Protein AF-A0A820HYF2-F1 (afdb_monomer_lite)

Secondary structure (DSSP, 8-state):
---GGGGS-EE--S---SHHHHHHHHHHHHHTT----EEEE-GGGSGGG-TT---TTTTTTHHHHHHHHHHTT-EEEEEE-S-EES-SPTTS-HHHHHHHHHT-B-B-TT-SSBPEEEETTEEEE-B-TTSHHHHHHHHHHHHHHHTTS--SEEEE-STTT--SSSBSTT---SSTTTS-S---S-TTSSTTTTSB-TT-B-SSSB-

Sequence (207 aa):
MPPYWSLGFHLCRYAYNSIDNLRTVIKRMHDAQFPYDVQWTDIDAMSSHLDFTYDKTTFNGLPDLVRSLQSEGKHYVNIIDPGISSTQRSGSYAPYDDGLKRAIFMTKFNSTEPIIGKVWPGLTAFPDFTNENSIEWWTNVAATFHDVIPFDGIWIDMNEPSNFVDGSHIGCTNNALDNPPFVPHVLGNTLYAFTVCPSAQQALSSH

Organism: NCBI:txid433720

Structure (mmCIF, N/CA/C/O backbone):
data_AF-A0A820HYF2-F1
#
_entry.id   AF-A0A820HYF2-F1
#
loop_
_atom_site.group_PDB
_atom_site.id
_atom_site.type_symbol
_atom_site.label_atom_id
_atom_site.label_alt_id
_atom_site.label_comp_id
_atom_site.label_asym_id
_atom_site.label_entity_id
_atom_site.label_seq_id
_atom_site.pdbx_PDB_ins_code
_atom_site.Cartn_x
_atom_site.Cartn_y
_atom_site.Cartn_z
_atom_site.occupancy
_atom_site.B_iso_or_equiv
_atom_site.auth_seq_id
_atom_site.auth_comp_id
_atom_site.auth_asym_id
_atom_site.auth_atom_id
_atom_site.pdbx_PDB_model_num
ATOM 1 N N . MET A 1 1 ? -7.980 -21.880 7.333 1.00 89.31 1 MET A N 1
ATOM 2 C CA . MET A 1 1 ? -9.197 -21.812 8.172 1.00 89.31 1 MET A CA 1
ATOM 3 C C . MET A 1 1 ? -9.371 -20.358 8.579 1.00 89.31 1 MET A C 1
ATOM 5 O O . MET A 1 1 ? -8.403 -19.828 9.112 1.00 89.31 1 MET A O 1
ATOM 9 N N . PRO A 1 2 ? -10.494 -19.696 8.252 1.00 97.12 2 PRO A N 1
ATOM 10 C CA . PRO A 1 2 ? -10.690 -18.290 8.602 1.00 97.12 2 PRO A CA 1
ATOM 11 C C . PRO A 1 2 ? -10.860 -18.123 10.121 1.00 97.12 2 PRO A C 1
ATOM 13 O O . PRO A 1 2 ? -11.374 -19.044 10.768 1.00 97.12 2 PRO A O 1
ATOM 16 N N . PRO A 1 3 ? -10.441 -16.988 10.706 1.00 97.81 3 PRO A N 1
ATOM 17 C CA . PRO A 1 3 ? -10.804 -16.672 12.080 1.00 97.81 3 PRO A CA 1
ATOM 18 C C . PRO A 1 3 ? -12.326 -16.504 12.182 1.00 97.81 3 PRO A C 1
ATOM 20 O O . PRO A 1 3 ? -12.959 -15.980 11.274 1.00 97.81 3 PRO A O 1
ATOM 23 N N . TYR A 1 4 ? -12.939 -16.950 13.280 1.00 98.06 4 TYR A N 1
ATOM 24 C CA . TYR A 1 4 ? -14.405 -16.992 13.376 1.00 98.06 4 TYR A CA 1
ATOM 25 C C . TYR A 1 4 ? -15.063 -15.611 13.214 1.00 98.06 4 TYR A C 1
ATOM 27 O O . TYR A 1 4 ? -16.118 -15.503 12.596 1.00 98.06 4 TYR A O 1
ATOM 35 N N . TRP A 1 5 ? -14.412 -14.552 13.709 1.00 98.25 5 TRP A N 1
ATOM 36 C CA . TRP A 1 5 ? -14.904 -13.178 13.597 1.00 98.25 5 TRP A CA 1
ATOM 37 C C . TRP A 1 5 ? -15.058 -12.701 12.150 1.00 98.25 5 TRP A C 1
ATOM 39 O O . TRP A 1 5 ? -15.910 -11.859 11.883 1.00 98.25 5 TRP A O 1
ATOM 49 N N . SER A 1 6 ? -14.295 -13.258 11.199 1.00 98.06 6 SER A N 1
ATOM 50 C CA . SER A 1 6 ? -14.386 -12.849 9.792 1.00 98.06 6 SER A CA 1
ATOM 51 C C . SER A 1 6 ? -15.618 -13.407 9.077 1.00 98.06 6 SER A C 1
ATOM 53 O O . SER A 1 6 ? -15.823 -13.139 7.896 1.00 98.06 6 SER A O 1
ATOM 55 N N . LEU A 1 7 ? -16.436 -14.199 9.779 1.00 98.19 7 LEU A N 1
ATOM 56 C CA . LEU A 1 7 ? -17.757 -14.639 9.330 1.00 98.19 7 LEU A CA 1
ATOM 57 C C . LEU A 1 7 ? -18.875 -13.675 9.766 1.00 98.19 7 LEU A C 1
ATOM 59 O O . LEU A 1 7 ? -20.016 -13.841 9.333 1.00 98.19 7 LEU A O 1
ATOM 63 N N . GLY A 1 8 ? -18.566 -12.715 10.644 1.00 98.19 8 GLY A N 1
ATOM 64 C CA . GLY A 1 8 ? -19.488 -11.680 11.099 1.00 98.19 8 GLY A CA 1
ATOM 65 C C . GLY A 1 8 ? -19.790 -10.637 10.022 1.00 98.19 8 GLY A C 1
ATOM 66 O O . GLY A 1 8 ? -19.335 -10.731 8.882 1.00 98.19 8 GLY A O 1
ATOM 67 N N . PHE A 1 9 ? -20.565 -9.606 10.368 1.00 98.56 9 PHE A N 1
ATOM 68 C CA . PHE A 1 9 ? -20.823 -8.509 9.427 1.00 98.56 9 PHE A CA 1
ATOM 69 C C . PHE A 1 9 ? -19.701 -7.465 9.468 1.00 98.56 9 PHE A C 1
ATOM 71 O O . PHE A 1 9 ? -19.251 -7.046 10.537 1.00 98.56 9 PHE A O 1
ATOM 78 N N . HIS A 1 10 ? -19.286 -7.020 8.283 1.00 98.62 10 HIS A N 1
ATOM 79 C CA . HIS A 1 10 ? -18.214 -6.053 8.074 1.00 98.62 10 HIS A CA 1
ATOM 80 C C . HIS A 1 10 ? -18.795 -4.741 7.543 1.00 98.62 10 HIS A C 1
ATOM 82 O O . HIS A 1 10 ? -19.537 -4.742 6.560 1.00 98.62 10 HIS A O 1
ATOM 88 N N . LEU A 1 11 ? -18.437 -3.617 8.163 1.00 98.50 11 LEU A N 1
ATOM 89 C CA . LEU A 1 11 ? -18.822 -2.290 7.698 1.00 98.50 11 LEU A CA 1
ATOM 90 C C . LEU A 1 11 ? -17.616 -1.561 7.107 1.00 98.50 11 LEU A C 1
ATOM 92 O O . LEU A 1 11 ? -16.607 -1.364 7.783 1.00 98.50 11 LEU A O 1
ATOM 96 N N . CYS A 1 12 ? -17.754 -1.135 5.855 1.00 98.06 12 CYS A N 1
ATOM 97 C CA . CYS A 1 12 ? -16.719 -0.447 5.097 1.00 98.06 12 CYS A CA 1
ATOM 98 C C . CYS A 1 12 ? -17.342 0.622 4.192 1.00 98.06 12 CYS A C 1
ATOM 100 O O . CYS A 1 12 ? -18.500 0.508 3.778 1.00 98.06 12 CYS A O 1
ATOM 102 N N . ARG A 1 13 ? -16.559 1.648 3.868 1.00 97.88 13 ARG A N 1
ATOM 103 C CA . ARG A 1 13 ? -16.759 2.512 2.703 1.00 97.88 13 ARG A CA 1
ATOM 104 C C . ARG A 1 13 ? -15.451 3.205 2.362 1.00 97.88 13 ARG A C 1
ATOM 106 O O . ARG A 1 13 ? -14.681 3.533 3.262 1.00 97.88 13 ARG A O 1
ATOM 113 N N . TYR A 1 14 ? -15.325 3.579 1.098 1.00 97.56 14 TYR A N 1
ATOM 114 C CA . TYR A 1 14 ? -14.377 4.603 0.703 1.00 97.56 14 TYR A CA 1
ATOM 115 C C . TYR A 1 14 ? -14.824 5.974 1.236 1.00 97.56 14 TYR A C 1
ATOM 117 O O . TYR A 1 14 ? -16.002 6.361 1.129 1.00 97.56 14 TYR A O 1
ATOM 125 N N . ALA A 1 15 ? -13.880 6.711 1.824 1.00 96.00 15 ALA A N 1
ATOM 126 C CA . ALA A 1 15 ? -14.021 8.109 2.207 1.00 96.00 15 ALA A CA 1
ATOM 127 C C . ALA A 1 15 ? -15.080 8.350 3.299 1.00 96.00 15 ALA A C 1
ATOM 129 O O . ALA A 1 15 ? -16.141 8.936 3.050 1.00 96.00 15 ALA A O 1
ATOM 130 N N . TYR A 1 16 ? -14.785 7.932 4.535 1.00 98.25 16 TYR A N 1
ATOM 131 C CA . TYR A 1 16 ? -15.426 8.505 5.727 1.00 98.25 16 TYR A CA 1
ATOM 132 C C . TYR A 1 16 ? -15.018 9.979 5.916 1.00 98.25 16 TYR A C 1
ATOM 134 O O . TYR A 1 16 ? -15.814 10.777 6.413 1.00 98.25 16 TYR A O 1
ATOM 142 N N . ASN A 1 17 ? -13.825 10.359 5.452 1.00 96.62 17 ASN A N 1
ATOM 143 C CA . ASN A 1 17 ? -13.199 11.688 5.441 1.00 96.62 17 ASN A CA 1
ATOM 144 C C . ASN A 1 17 ? -12.778 12.253 6.807 1.00 96.62 17 ASN A C 1
ATOM 146 O O . ASN A 1 17 ? -12.032 13.229 6.849 1.00 96.62 17 ASN A O 1
ATOM 150 N N . SER A 1 18 ? -13.267 11.705 7.922 1.00 98.19 18 SER A N 1
ATOM 151 C CA . SER A 1 18 ? -12.835 12.105 9.265 1.00 98.19 18 SER A CA 1
ATOM 152 C C . SER A 1 18 ? -13.168 11.056 10.324 1.00 98.19 18 SER A C 1
ATOM 154 O O . SER A 1 18 ? -14.111 10.268 10.178 1.00 98.19 18 SER A O 1
ATOM 156 N N . ILE A 1 19 ? -12.452 11.116 11.451 1.00 98.25 19 ILE A N 1
ATOM 157 C CA . ILE A 1 19 ? -12.734 10.289 12.630 1.00 98.25 19 ILE A CA 1
ATOM 158 C C . ILE A 1 19 ? -14.146 10.513 13.182 1.00 98.25 19 ILE A C 1
ATOM 160 O O . ILE A 1 19 ? -14.772 9.576 13.670 1.00 98.25 19 ILE A O 1
ATOM 164 N N . ASP A 1 20 ? -14.682 11.730 13.083 1.00 98.44 20 ASP A N 1
ATOM 165 C CA . ASP A 1 20 ? -16.008 12.059 13.614 1.00 98.44 20 ASP A CA 1
ATOM 166 C C . ASP A 1 20 ? -17.128 11.463 12.759 1.00 98.44 20 ASP A C 1
ATOM 168 O O . ASP A 1 20 ? -18.122 10.955 13.291 1.00 98.44 20 ASP A O 1
ATOM 172 N N . ASN A 1 21 ? -16.949 11.443 11.435 1.00 98.56 21 ASN A N 1
ATOM 173 C CA . ASN A 1 21 ? -17.862 10.747 10.534 1.00 98.56 21 ASN A CA 1
ATOM 174 C C . ASN A 1 21 ? -17.829 9.236 10.793 1.00 98.56 21 ASN A C 1
ATOM 176 O O . ASN A 1 21 ? -18.887 8.611 10.898 1.00 98.56 21 ASN A O 1
ATOM 180 N N . LEU A 1 22 ? -16.632 8.664 10.964 1.00 98.50 22 LEU A N 1
ATOM 181 C CA . LEU A 1 22 ? -16.456 7.253 11.307 1.00 98.50 22 LEU A CA 1
ATOM 182 C C . LEU A 1 22 ? -17.151 6.906 12.636 1.00 98.50 22 LEU A C 1
ATOM 184 O O . LEU A 1 22 ? -17.985 6.001 12.680 1.00 98.50 22 LEU A O 1
ATOM 188 N N . ARG A 1 23 ? -16.901 7.683 13.701 1.00 98.38 23 ARG A N 1
ATOM 189 C CA . ARG A 1 23 ? -17.564 7.530 15.011 1.00 98.38 23 ARG A CA 1
ATOM 190 C C . ARG A 1 23 ? -19.078 7.645 14.910 1.00 98.38 23 ARG A C 1
ATOM 192 O O . ARG A 1 23 ? -19.791 6.879 15.550 1.00 98.38 23 ARG A O 1
ATOM 199 N N . THR A 1 24 ? -19.583 8.576 14.103 1.00 98.50 24 THR A N 1
ATOM 200 C CA . THR A 1 24 ? -21.027 8.756 13.902 1.00 98.50 24 THR A CA 1
ATOM 201 C C . THR A 1 24 ? -21.664 7.510 13.293 1.00 98.50 24 THR A C 1
ATOM 203 O O . THR A 1 24 ? -22.736 7.091 13.730 1.00 98.50 24 THR A O 1
ATOM 206 N N . VAL A 1 25 ? -21.012 6.899 12.302 1.00 98.25 25 VAL A N 1
ATOM 207 C CA . VAL A 1 25 ? -21.496 5.667 11.667 1.00 98.25 25 VAL A CA 1
ATOM 208 C C . VAL A 1 25 ? -21.454 4.495 12.649 1.00 98.25 25 VAL A C 1
ATOM 210 O O . VAL A 1 25 ? -22.478 3.840 12.837 1.00 98.25 25 VAL A O 1
ATOM 213 N N . ILE A 1 26 ? -20.329 4.297 13.340 1.00 97.81 26 ILE A N 1
ATOM 214 C CA . ILE A 1 26 ? -20.170 3.277 14.392 1.00 97.81 26 ILE A CA 1
ATOM 215 C C . ILE A 1 26 ? -21.269 3.411 15.452 1.00 97.81 26 ILE A C 1
ATOM 217 O O . ILE A 1 26 ? -21.966 2.443 15.761 1.00 97.81 26 ILE A O 1
ATOM 221 N N . LYS A 1 27 ? -21.490 4.631 15.956 1.00 97.88 27 LYS A N 1
ATOM 222 C CA . LYS A 1 27 ? -22.507 4.904 16.973 1.00 97.88 27 LYS A CA 1
ATOM 223 C C . LYS A 1 27 ? -23.907 4.534 16.485 1.00 97.88 27 LYS A C 1
ATOM 225 O O . LYS A 1 27 ? -24.661 3.925 17.232 1.00 97.88 27 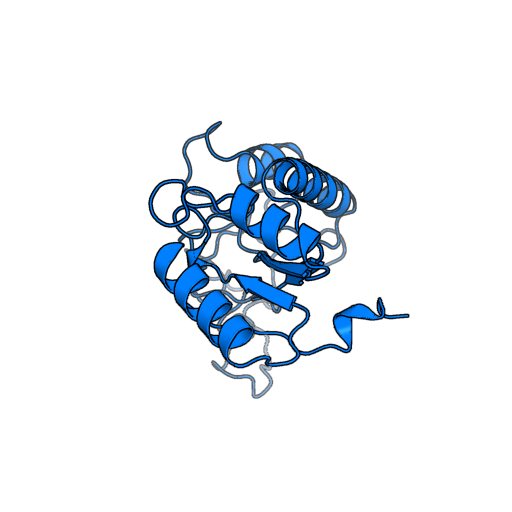LYS A O 1
ATOM 230 N N . ARG A 1 28 ? -24.264 4.865 15.240 1.00 98.19 28 ARG A N 1
ATOM 231 C CA . ARG A 1 28 ? -25.584 4.524 14.680 1.00 98.19 28 ARG A CA 1
ATOM 232 C C . ARG A 1 28 ? -25.799 3.016 14.579 1.00 98.19 28 ARG A C 1
ATOM 234 O O . ARG A 1 28 ? -26.900 2.557 14.861 1.00 98.19 28 ARG A O 1
ATOM 241 N N . MET A 1 29 ? -24.767 2.257 14.213 1.00 97.88 29 MET A N 1
ATOM 242 C CA . MET A 1 29 ? -24.835 0.791 14.176 1.00 97.88 29 MET A CA 1
ATOM 243 C C . MET A 1 29 ? -25.031 0.205 15.574 1.00 97.88 29 MET A C 1
ATOM 245 O O . MET A 1 29 ? -25.873 -0.672 15.762 1.00 97.88 29 MET A O 1
ATOM 249 N N . HIS A 1 30 ? -24.296 0.733 16.556 1.00 95.50 30 HIS A N 1
ATOM 250 C CA . HIS A 1 30 ? -24.441 0.357 17.958 1.00 95.50 30 HIS A CA 1
ATOM 251 C C . HIS A 1 30 ? -25.844 0.689 18.500 1.00 95.50 30 HIS A C 1
ATOM 253 O O . HIS A 1 30 ? -26.511 -0.183 19.051 1.00 95.50 30 HIS A O 1
ATOM 259 N N . ASP A 1 31 ? -26.328 1.922 18.307 1.00 97.75 31 ASP A N 1
ATOM 260 C CA . ASP A 1 31 ? -27.653 2.371 18.765 1.00 97.75 31 ASP A CA 1
ATOM 261 C C . ASP A 1 31 ? -28.793 1.549 18.137 1.00 97.75 31 ASP A C 1
ATOM 263 O O . ASP A 1 31 ? -29.811 1.303 18.781 1.00 97.75 31 ASP A O 1
ATOM 267 N N . ALA A 1 32 ? -28.618 1.106 16.889 1.00 98.06 32 ALA A N 1
ATOM 268 C CA . ALA A 1 32 ? -29.561 0.239 16.188 1.00 98.06 32 ALA A CA 1
ATOM 269 C C . ALA A 1 32 ? -29.479 -1.237 16.620 1.00 98.06 32 ALA A C 1
ATOM 271 O O . ALA A 1 32 ? -30.230 -2.058 16.095 1.00 98.06 32 ALA A O 1
ATOM 272 N N . GLN A 1 33 ? -28.565 -1.583 17.535 1.00 96.69 33 GLN A N 1
ATOM 273 C CA . GLN A 1 33 ? -28.259 -2.959 17.936 1.00 96.69 33 GLN A CA 1
ATOM 274 C C . GLN A 1 33 ? -27.957 -3.863 16.731 1.00 96.69 33 GLN A C 1
ATOM 276 O O . GLN A 1 33 ? -28.307 -5.044 16.716 1.00 96.69 33 GLN A O 1
ATOM 281 N N . PHE A 1 34 ? -27.329 -3.299 15.695 1.00 97.56 34 PHE A N 1
ATOM 282 C CA . PHE A 1 34 ? -27.007 -4.051 14.494 1.00 97.56 34 PHE A CA 1
ATOM 283 C C . PHE A 1 34 ? -25.845 -5.012 14.791 1.00 97.56 34 PHE A C 1
ATOM 285 O O . PHE A 1 34 ? -24.814 -4.569 15.310 1.00 97.56 34 PHE A O 1
ATOM 292 N N . PRO A 1 35 ? -25.964 -6.307 14.453 1.00 95.75 35 PRO A N 1
ATOM 293 C CA . PRO A 1 35 ? -24.872 -7.252 14.631 1.00 95.75 35 PRO A CA 1
ATOM 294 C C . PRO A 1 35 ? -23.766 -6.937 13.618 1.00 95.75 35 PRO A C 1
ATOM 296 O O . PRO A 1 35 ? -23.895 -7.263 12.441 1.00 95.75 35 PRO A O 1
ATOM 299 N N . TYR A 1 36 ? -22.706 -6.258 14.063 1.00 95.75 36 TYR A N 1
ATOM 300 C CA . TYR A 1 36 ? -21.493 -6.055 13.274 1.00 95.75 36 TYR A CA 1
ATOM 301 C C . TYR A 1 36 ? -20.237 -6.308 14.099 1.00 95.75 36 TYR A C 1
ATOM 303 O O . TYR A 1 36 ? -20.120 -5.842 15.239 1.00 95.75 36 TYR A O 1
ATOM 311 N N . ASP A 1 37 ? -19.298 -7.006 13.473 1.00 98.38 37 ASP A N 1
ATOM 312 C CA . ASP A 1 37 ? -18.076 -7.505 14.091 1.00 98.38 37 ASP A CA 1
ATOM 313 C C . ASP A 1 37 ? -16.867 -6.677 13.671 1.00 98.38 37 ASP A C 1
ATOM 315 O O . ASP A 1 37 ? -15.965 -6.485 14.476 1.00 98.38 37 ASP A O 1
ATOM 319 N N . VAL A 1 38 ? -16.841 -6.155 12.437 1.00 98.75 38 VAL A N 1
ATOM 320 C CA . VAL A 1 38 ? -15.613 -5.580 11.867 1.00 98.75 38 VAL A CA 1
ATOM 321 C C . VAL A 1 38 ? -15.847 -4.195 11.284 1.00 98.75 38 VAL A C 1
ATOM 323 O O . VAL A 1 38 ? -16.725 -4.006 10.440 1.00 98.75 38 VAL A O 1
ATOM 326 N N . GLN A 1 39 ? -15.031 -3.229 11.702 1.00 98.75 39 GLN A N 1
ATOM 327 C CA . GLN A 1 39 ? -14.966 -1.901 11.098 1.00 98.75 39 GLN A CA 1
ATOM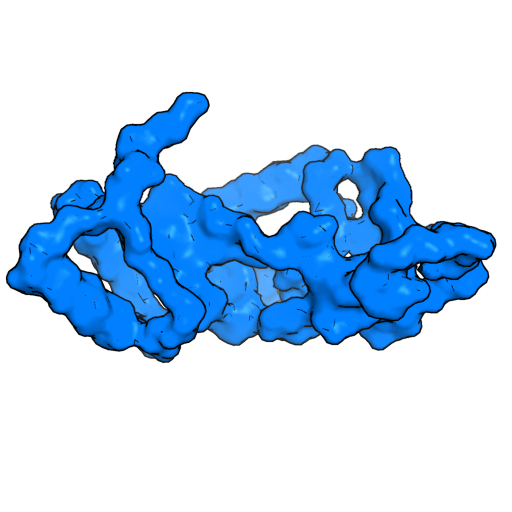 328 C C . GLN A 1 39 ? -13.737 -1.789 10.199 1.00 98.75 39 GLN A C 1
ATOM 330 O O . GLN A 1 39 ? -12.629 -2.127 10.608 1.00 98.75 39 GLN A O 1
ATOM 335 N N . TRP A 1 40 ? -13.942 -1.269 8.993 1.00 98.62 40 TRP A N 1
ATOM 336 C CA . TRP A 1 40 ? -12.889 -1.068 8.008 1.00 98.62 40 TRP A CA 1
ATOM 337 C C . TRP A 1 40 ? -12.603 0.419 7.825 1.00 98.62 40 TRP A C 1
ATOM 339 O O . TRP A 1 40 ? -13.530 1.234 7.871 1.00 98.62 40 TRP A O 1
ATOM 349 N N . THR A 1 41 ? -11.348 0.781 7.585 1.00 98.50 41 THR A N 1
ATOM 350 C CA . THR A 1 41 ? -10.996 2.112 7.070 1.00 98.50 41 THR A CA 1
ATOM 351 C C . THR A 1 41 ? -10.261 1.989 5.755 1.00 98.50 41 THR A C 1
ATOM 353 O O . THR A 1 41 ? -9.323 1.197 5.636 1.00 98.50 41 THR A O 1
ATOM 356 N N . ASP A 1 42 ? -10.677 2.822 4.816 1.00 98.69 42 ASP A N 1
ATOM 357 C CA . ASP A 1 42 ? -10.060 2.974 3.510 1.00 98.69 42 ASP A CA 1
ATOM 358 C C . ASP A 1 42 ? -8.917 4.015 3.571 1.00 98.69 42 ASP A C 1
ATOM 360 O O . ASP A 1 42 ? -8.564 4.525 4.643 1.00 98.69 42 ASP A O 1
ATOM 364 N N . ILE A 1 43 ? -8.333 4.341 2.420 1.00 98.50 43 ILE A N 1
ATOM 365 C CA . ILE A 1 43 ? -7.148 5.188 2.242 1.00 98.50 43 ILE A CA 1
ATOM 366 C C . ILE A 1 43 ? -7.311 6.616 2.778 1.00 98.50 43 ILE A C 1
ATOM 368 O O . ILE A 1 43 ? -6.317 7.313 2.975 1.00 98.50 43 ILE A O 1
ATOM 372 N N . ASP A 1 44 ? -8.538 7.074 3.053 1.00 98.25 44 ASP A N 1
ATOM 373 C CA . ASP A 1 44 ? -8.786 8.383 3.662 1.00 98.25 44 ASP A CA 1
ATOM 374 C C . ASP A 1 44 ? -8.265 8.477 5.102 1.00 98.25 44 ASP A C 1
ATOM 376 O O . ASP A 1 44 ? -7.989 9.579 5.571 1.00 98.25 44 ASP A O 1
ATOM 380 N N . ALA A 1 45 ? -8.071 7.341 5.782 1.00 98.25 45 ALA A N 1
ATOM 381 C CA . ALA A 1 45 ? -7.433 7.304 7.095 1.00 98.25 45 ALA A CA 1
ATOM 382 C C . ALA A 1 45 ? -5.919 7.567 7.045 1.00 98.25 45 ALA A C 1
ATOM 384 O O . ALA A 1 45 ? -5.339 7.961 8.060 1.00 98.25 45 ALA A O 1
ATOM 385 N N . MET A 1 46 ? -5.271 7.353 5.896 1.00 98.56 46 MET A N 1
ATOM 386 C CA . MET A 1 46 ? -3.826 7.504 5.717 1.00 98.56 46 MET A CA 1
ATOM 387 C C . MET A 1 46 ? -3.421 8.973 5.569 1.00 98.56 46 MET A C 1
ATOM 389 O O . MET A 1 46 ? -4.155 9.793 5.019 1.00 98.56 46 MET A O 1
ATOM 393 N N . SER A 1 47 ? -2.202 9.326 5.985 1.00 98.19 47 SER A N 1
ATOM 394 C CA . SER A 1 47 ? -1.687 10.672 5.729 1.00 98.19 47 SER A CA 1
ATOM 395 C C . SER A 1 47 ? -1.317 10.804 4.254 1.00 98.19 47 SER A C 1
ATOM 397 O O . SER A 1 47 ? -0.380 10.162 3.792 1.00 98.19 47 SER A O 1
ATOM 399 N N . SER A 1 48 ? -2.049 11.634 3.505 1.00 97.44 48 SER A N 1
ATOM 400 C CA . SER A 1 48 ? -1.840 11.824 2.056 1.00 97.44 48 SER A CA 1
ATOM 401 C C . SER A 1 48 ? -1.827 10.512 1.248 1.00 97.44 48 SER A C 1
ATOM 403 O O . SER A 1 48 ? -1.090 10.409 0.269 1.00 97.44 48 SER A O 1
ATOM 405 N N . HIS A 1 49 ? -2.630 9.520 1.659 1.00 98.25 49 HIS A N 1
ATOM 406 C CA . HIS A 1 49 ? -2.689 8.177 1.056 1.00 98.25 49 HIS A CA 1
ATOM 407 C C . HIS A 1 49 ? -1.363 7.391 1.109 1.00 98.25 49 HIS A C 1
ATOM 409 O O . HIS A 1 49 ? -1.115 6.530 0.271 1.00 98.25 49 HIS A O 1
ATOM 415 N N . LEU A 1 50 ? -0.474 7.716 2.054 1.00 98.56 50 LEU A N 1
ATOM 416 C CA . LEU A 1 50 ? 0.775 6.987 2.264 1.00 98.56 50 LEU A CA 1
ATOM 417 C C . LEU A 1 50 ? 0.528 5.748 3.129 1.00 98.56 50 LEU A C 1
ATOM 419 O O . LEU A 1 50 ? 0.163 5.888 4.302 1.00 98.56 50 LEU A O 1
ATOM 423 N N . ASP A 1 51 ? 0.815 4.561 2.594 1.00 98.50 51 ASP A N 1
ATOM 424 C CA . ASP A 1 51 ? 0.748 3.311 3.354 1.00 98.50 51 ASP A CA 1
ATOM 425 C C . ASP A 1 51 ? 1.584 3.372 4.633 1.00 98.50 51 ASP A C 1
ATOM 427 O O . ASP A 1 51 ? 2.624 4.044 4.692 1.00 98.50 51 ASP A O 1
ATOM 431 N N . PHE A 1 52 ? 1.139 2.631 5.651 1.00 98.38 52 PHE A N 1
ATOM 432 C CA . PHE A 1 52 ? 1.754 2.576 6.984 1.00 98.38 52 PHE A CA 1
ATOM 433 C C . PHE A 1 52 ? 1.795 3.932 7.705 1.00 98.38 52 PHE A C 1
ATOM 435 O O . PHE A 1 52 ? 2.658 4.193 8.548 1.00 98.38 52 PHE A O 1
ATOM 442 N N . THR A 1 53 ? 0.844 4.812 7.391 1.00 98.50 53 THR A N 1
ATOM 443 C CA . THR A 1 53 ? 0.617 6.070 8.102 1.00 98.50 53 THR A CA 1
ATOM 444 C C . THR A 1 53 ? -0.864 6.242 8.426 1.00 98.50 53 THR A C 1
ATOM 446 O O . THR A 1 53 ? -1.721 5.570 7.860 1.00 98.50 53 THR A O 1
ATOM 449 N N . TYR A 1 54 ? -1.178 7.172 9.327 1.00 98.50 54 TYR A N 1
ATOM 450 C CA . TYR A 1 54 ? -2.533 7.693 9.471 1.00 98.50 54 TYR A CA 1
ATOM 451 C C . TYR A 1 54 ? -2.499 9.214 9.603 1.00 98.50 54 TYR A C 1
ATOM 453 O O . TYR A 1 54 ? -1.517 9.786 10.093 1.00 98.50 54 TYR A O 1
ATOM 461 N N . ASP A 1 55 ? -3.559 9.880 9.160 1.00 98.31 55 ASP A N 1
ATOM 462 C CA . ASP A 1 55 ? -3.656 11.328 9.235 1.00 98.31 55 ASP A CA 1
ATOM 463 C C . ASP A 1 55 ? -3.951 11.777 10.673 1.00 98.31 55 ASP A C 1
ATOM 465 O O . ASP A 1 55 ? -5.052 11.631 11.203 1.00 98.31 55 ASP A O 1
ATOM 469 N N . LYS A 1 56 ? -2.948 12.367 11.326 1.00 97.88 56 LYS A N 1
ATOM 470 C CA . LYS A 1 56 ? -3.048 12.813 12.726 1.00 97.88 56 LYS A CA 1
ATOM 471 C C . LYS A 1 56 ? -3.961 14.026 12.933 1.00 97.88 56 LYS A C 1
ATOM 473 O O . LYS A 1 56 ? -4.183 14.405 14.080 1.00 97.88 56 LYS A O 1
ATOM 478 N N . THR A 1 57 ? -4.466 14.643 11.865 1.00 98.12 57 THR A N 1
ATOM 479 C CA . THR A 1 57 ? -5.371 15.797 11.932 1.00 98.12 57 THR A CA 1
ATOM 480 C C . THR A 1 57 ? -6.818 15.349 11.757 1.00 98.12 57 THR A C 1
ATOM 482 O O . THR A 1 57 ? -7.644 15.559 12.642 1.00 98.12 57 THR A O 1
ATOM 485 N N . THR A 1 58 ? -7.127 14.709 10.632 1.00 98.06 58 THR A N 1
ATOM 486 C CA . THR A 1 58 ? -8.484 14.277 10.260 1.00 98.06 58 THR A CA 1
ATOM 487 C C . THR A 1 58 ? -8.882 12.964 10.934 1.00 98.06 58 THR A C 1
ATOM 489 O O . THR A 1 58 ? -10.059 12.772 11.252 1.00 98.06 58 THR A O 1
ATOM 492 N N . PHE A 1 59 ? -7.901 12.110 11.241 1.00 98.56 59 PHE A N 1
ATOM 493 C CA . PHE A 1 59 ? -8.060 10.841 11.952 1.00 98.56 59 PHE A CA 1
ATOM 494 C C . PHE A 1 59 ? -7.411 10.853 13.347 1.00 98.56 59 PHE A C 1
ATOM 496 O O . PHE A 1 59 ? -6.949 9.833 13.865 1.00 98.56 59 PHE A O 1
ATOM 503 N N . ASN A 1 60 ? -7.398 12.021 13.999 1.00 98.25 60 ASN A N 1
ATOM 504 C CA . ASN A 1 60 ? -6.867 12.160 15.353 1.00 98.25 60 ASN A CA 1
ATOM 505 C C . ASN A 1 60 ? -7.615 11.258 16.358 1.00 98.25 60 ASN A C 1
ATOM 507 O O . ASN A 1 60 ? -8.840 11.325 16.497 1.00 98.25 60 ASN A O 1
ATOM 511 N N . GLY A 1 61 ? -6.869 10.429 17.092 1.00 97.75 61 GLY A N 1
ATOM 512 C CA . GLY A 1 61 ? -7.424 9.458 18.040 1.00 97.75 61 GLY A CA 1
ATOM 513 C C . GLY A 1 61 ? -7.917 8.153 17.405 1.00 97.75 61 GLY A C 1
ATOM 514 O O . GLY A 1 61 ? -8.623 7.395 18.068 1.00 97.75 61 GLY A O 1
ATOM 515 N N . LEU A 1 62 ? -7.554 7.865 16.148 1.00 98.56 62 LEU A N 1
ATOM 516 C CA . LEU A 1 62 ? -7.839 6.576 15.510 1.00 98.56 62 LEU A CA 1
ATOM 517 C C . LEU A 1 62 ? -7.326 5.369 16.326 1.00 98.56 62 LEU A C 1
ATOM 519 O O . LEU A 1 62 ? -8.128 4.468 16.561 1.00 98.56 62 LEU A O 1
ATOM 523 N N . PRO A 1 63 ? -6.086 5.351 16.865 1.00 98.62 63 PRO A N 1
ATOM 524 C CA . PRO A 1 63 ? -5.636 4.246 17.720 1.00 98.62 63 PRO A CA 1
ATOM 525 C C . PRO A 1 63 ? -6.527 3.994 18.947 1.00 98.62 63 PRO A C 1
ATOM 527 O O . PRO A 1 63 ? -6.749 2.847 19.331 1.00 98.62 63 PRO A O 1
ATOM 530 N N . ASP A 1 64 ? -7.053 5.057 19.565 1.00 98.56 64 ASP A N 1
ATOM 531 C CA . ASP A 1 64 ? -7.945 4.943 20.725 1.00 98.56 64 ASP A CA 1
ATOM 532 C C . ASP A 1 64 ? -9.321 4.404 20.326 1.00 98.56 64 ASP A C 1
ATOM 534 O O . ASP A 1 64 ? -9.892 3.585 21.044 1.00 98.56 64 ASP A O 1
ATOM 538 N N . LEU A 1 65 ? -9.835 4.815 19.161 1.00 98.50 65 LEU A N 1
ATOM 539 C CA . LEU A 1 65 ? -11.072 4.264 18.609 1.00 98.50 65 LEU A CA 1
ATOM 540 C C . LEU A 1 65 ? -10.940 2.758 18.348 1.00 98.50 65 LEU A C 1
ATOM 542 O O . LEU A 1 65 ? -11.838 2.006 18.718 1.00 98.50 65 LEU A O 1
ATOM 546 N N . VAL A 1 66 ? -9.824 2.318 17.760 1.00 98.69 66 VAL A N 1
ATOM 547 C CA . VAL A 1 66 ? -9.564 0.891 17.505 1.00 98.69 66 VAL A CA 1
ATOM 548 C C . VAL A 1 66 ? -9.552 0.095 18.810 1.00 98.69 66 VAL A C 1
ATOM 550 O O . VAL A 1 66 ? -10.268 -0.897 18.927 1.00 98.69 66 VAL A O 1
ATOM 553 N N . ARG A 1 67 ? -8.843 0.577 19.839 1.00 98.69 67 ARG A N 1
ATOM 554 C CA . ARG A 1 67 ? -8.846 -0.064 21.165 1.00 98.69 67 ARG A CA 1
ATOM 555 C C . ARG A 1 67 ? -10.237 -0.114 21.800 1.00 98.69 67 ARG A C 1
ATOM 557 O O . ARG A 1 67 ? -10.578 -1.109 22.435 1.00 98.69 67 ARG A O 1
ATOM 564 N N . SER A 1 68 ? -11.048 0.932 21.624 1.00 98.19 68 SER A N 1
ATOM 565 C CA . SER A 1 68 ? -12.439 0.945 22.097 1.00 98.19 68 SER A CA 1
ATOM 566 C C . SER A 1 68 ? -13.266 -0.151 21.424 1.00 98.19 68 SER A C 1
ATOM 568 O O . SER A 1 68 ? -13.928 -0.917 22.118 1.00 98.19 68 SER A O 1
ATOM 570 N N . LEU A 1 69 ? -13.182 -0.275 20.094 1.00 98.00 69 LEU A N 1
ATOM 571 C CA . LEU A 1 69 ? -13.871 -1.325 19.335 1.00 98.00 69 LEU A CA 1
ATOM 572 C C . LEU A 1 69 ? -13.464 -2.724 19.825 1.00 98.00 69 LEU A C 1
ATOM 574 O O . LEU A 1 69 ? -14.323 -3.559 20.099 1.00 98.00 69 LEU A O 1
ATOM 578 N N . GLN A 1 70 ? -12.166 -2.951 20.020 1.00 98.31 70 GLN A N 1
ATOM 579 C CA . GLN A 1 70 ? -11.633 -4.221 20.523 1.00 98.31 70 GLN A CA 1
ATOM 580 C C . GLN A 1 70 ? -12.108 -4.545 21.941 1.00 98.31 70 GLN A C 1
ATOM 582 O O . GLN A 1 70 ? -12.421 -5.697 22.239 1.00 98.31 70 GLN A O 1
ATOM 587 N N . SER A 1 71 ? -12.242 -3.538 22.809 1.00 98.06 71 SER A N 1
ATOM 588 C CA . SER A 1 71 ? -12.801 -3.728 24.155 1.00 98.06 71 SER A CA 1
ATOM 589 C C . SER A 1 71 ? -14.277 -4.156 24.151 1.00 98.06 71 SER A C 1
ATOM 591 O O . SER A 1 71 ? -14.741 -4.774 25.108 1.00 98.06 71 SER A O 1
ATOM 593 N N . GLU A 1 72 ? -14.995 -3.888 23.057 1.00 96.19 72 GLU A N 1
ATOM 594 C CA . GLU A 1 72 ? -16.378 -4.314 22.815 1.00 96.19 72 GLU A CA 1
ATOM 595 C C . GLU A 1 72 ? -16.469 -5.647 22.047 1.00 96.19 72 GLU A C 1
ATOM 597 O O . GLU A 1 72 ? -17.561 -6.072 21.669 1.00 96.19 72 GLU A O 1
ATOM 602 N N . GLY A 1 73 ? -15.337 -6.317 21.805 1.00 97.19 73 GLY A N 1
ATOM 603 C CA . GLY A 1 73 ? -15.274 -7.571 21.051 1.00 97.19 73 GLY A CA 1
ATOM 604 C C . GLY A 1 73 ? -15.401 -7.401 19.536 1.00 97.19 73 GLY A C 1
ATOM 605 O O . GLY A 1 73 ? -15.751 -8.358 18.852 1.00 97.19 73 GLY A O 1
ATOM 606 N N . LYS A 1 74 ? -15.150 -6.194 19.015 1.00 98.12 74 LYS A N 1
ATOM 607 C CA . LYS A 1 74 ? -15.118 -5.902 17.577 1.00 98.12 74 LYS A CA 1
ATOM 608 C C . LYS A 1 74 ? -13.684 -5.909 17.057 1.00 98.12 74 LYS A C 1
ATOM 610 O O . LYS A 1 74 ? -12.734 -5.768 17.818 1.00 98.12 74 LYS A O 1
ATOM 615 N N . HIS A 1 75 ? -13.544 -6.000 15.745 1.00 98.75 75 HIS A N 1
ATOM 616 C CA . HIS A 1 75 ? -12.266 -6.037 15.053 1.00 98.75 75 HIS A CA 1
ATOM 617 C C . HIS A 1 75 ? -12.117 -4.859 14.096 1.00 98.75 75 HIS A C 1
ATOM 619 O O . HIS A 1 75 ? -13.098 -4.272 13.625 1.00 98.75 75 HIS A O 1
ATOM 625 N N . TYR A 1 76 ? -10.871 -4.520 13.797 1.00 98.81 76 TYR A N 1
ATOM 626 C CA . TYR A 1 76 ? -10.517 -3.436 12.901 1.00 98.81 76 TYR A CA 1
ATOM 627 C C . TYR A 1 76 ? -9.646 -3.932 11.750 1.00 98.81 76 TYR A C 1
ATOM 629 O O . TYR A 1 76 ? -8.651 -4.619 11.969 1.00 98.81 76 TYR A O 1
ATOM 637 N N . VAL A 1 77 ? -10.003 -3.554 10.524 1.00 98.88 77 VAL A N 1
ATOM 638 C CA . VAL A 1 77 ? -9.233 -3.871 9.316 1.00 98.88 77 VAL A CA 1
ATOM 639 C C . VAL A 1 77 ? -8.880 -2.577 8.597 1.00 98.88 77 VAL A C 1
ATOM 641 O O . VAL A 1 77 ? -9.753 -1.757 8.318 1.00 98.88 77 VAL A O 1
ATOM 644 N N . ASN A 1 78 ? -7.608 -2.389 8.268 1.00 98.06 78 ASN A N 1
ATOM 645 C CA . ASN A 1 78 ? -7.181 -1.289 7.409 1.00 98.06 78 ASN A CA 1
ATOM 646 C C . ASN A 1 78 ? -6.807 -1.803 6.020 1.00 98.06 78 ASN A C 1
ATOM 648 O O . ASN A 1 78 ? -6.305 -2.919 5.873 1.00 98.06 78 ASN A O 1
ATOM 652 N N . ILE A 1 79 ? -7.024 -0.956 5.020 1.00 98.75 79 ILE A N 1
ATOM 653 C CA . ILE A 1 79 ? -6.452 -1.146 3.690 1.00 98.75 79 ILE A CA 1
ATOM 654 C C . ILE A 1 79 ? -4.938 -0.885 3.711 1.00 98.75 79 ILE A C 1
ATOM 656 O O . ILE A 1 79 ? -4.466 -0.080 4.523 1.00 98.75 79 ILE A O 1
ATOM 660 N N . ILE A 1 80 ? -4.189 -1.586 2.861 1.00 98.56 80 ILE A N 1
ATOM 661 C CA . ILE A 1 80 ? -2.815 -1.271 2.456 1.00 98.56 80 ILE A CA 1
ATOM 662 C C . ILE A 1 80 ? -2.695 -1.567 0.958 1.00 98.56 80 ILE A C 1
ATOM 664 O O . ILE A 1 80 ? -3.060 -2.659 0.513 1.00 98.56 80 ILE A O 1
ATOM 668 N N . ASP A 1 81 ? -2.134 -0.628 0.208 1.00 98.62 81 ASP A N 1
ATOM 669 C CA . ASP A 1 81 ? -1.867 -0.783 -1.219 1.00 98.62 81 ASP A CA 1
ATOM 670 C C . ASP A 1 81 ? -0.413 -1.237 -1.471 1.00 98.62 81 ASP A C 1
ATOM 672 O O . ASP A 1 81 ? 0.472 -1.083 -0.627 1.00 98.62 81 ASP A O 1
ATOM 676 N N . PRO A 1 82 ? -0.096 -1.816 -2.643 1.00 97.44 82 PRO A N 1
ATOM 677 C CA . PRO A 1 82 ? 1.285 -2.128 -3.007 1.00 97.44 82 PRO A CA 1
ATOM 678 C C . PRO A 1 82 ? 2.064 -0.890 -3.482 1.00 97.44 82 PRO A C 1
ATOM 680 O O . PRO A 1 82 ? 3.285 -0.939 -3.598 1.00 97.44 82 PRO A O 1
ATOM 683 N N . GLY A 1 83 ? 1.397 0.216 -3.817 1.00 98.31 83 GLY A N 1
ATOM 684 C CA . GLY A 1 83 ? 2.035 1.401 -4.391 1.00 98.31 83 GLY A CA 1
ATOM 685 C C . GLY A 1 83 ? 2.722 2.285 -3.347 1.00 98.31 83 GLY A C 1
ATOM 686 O O . GLY A 1 83 ? 2.112 3.208 -2.817 1.00 98.31 83 GLY A O 1
ATOM 687 N N . ILE A 1 84 ? 4.029 2.113 -3.140 1.00 98.75 84 ILE A N 1
ATOM 688 C CA . ILE A 1 84 ? 4.795 2.883 -2.148 1.00 98.75 84 ILE A CA 1
ATOM 689 C C . ILE A 1 84 ? 5.287 4.208 -2.739 1.00 98.75 84 ILE A C 1
ATOM 691 O O . ILE A 1 84 ? 6.069 4.227 -3.691 1.00 98.75 84 ILE A O 1
ATOM 695 N N . SER A 1 85 ? 4.865 5.336 -2.157 1.00 98.62 85 SER A N 1
ATOM 696 C CA . SER A 1 85 ? 5.232 6.685 -2.621 1.00 98.62 85 SER A CA 1
ATOM 697 C C . SER A 1 85 ? 6.745 6.884 -2.751 1.00 98.62 85 SER A C 1
ATOM 699 O O . SER A 1 85 ? 7.476 6.816 -1.764 1.00 98.62 85 SER A O 1
ATOM 701 N N . SER A 1 86 ? 7.200 7.276 -3.942 1.00 98.19 86 SER A N 1
ATOM 702 C CA . SER A 1 86 ? 8.623 7.424 -4.278 1.00 98.19 86 SER A CA 1
ATOM 703 C C . SER A 1 86 ? 9.145 8.866 -4.225 1.00 98.19 86 SER A C 1
ATOM 705 O O . SER A 1 86 ? 10.309 9.124 -4.528 1.00 98.19 86 SER A O 1
ATOM 707 N N . THR A 1 87 ? 8.283 9.830 -3.898 1.00 97.62 87 THR A N 1
ATOM 708 C CA . THR A 1 87 ? 8.562 11.279 -3.972 1.00 97.62 87 THR A CA 1
ATOM 709 C C . THR A 1 87 ? 8.760 11.947 -2.617 1.00 97.62 87 THR A C 1
ATOM 711 O O . THR A 1 87 ? 8.976 13.158 -2.554 1.00 97.62 87 THR A O 1
ATOM 714 N N . GLN A 1 88 ? 8.685 11.180 -1.529 1.00 97.75 88 GLN A N 1
ATOM 715 C CA . GLN A 1 88 ? 8.888 11.716 -0.189 1.00 97.75 88 GLN A CA 1
ATOM 716 C C . GLN A 1 88 ? 10.348 12.134 0.009 1.00 97.75 88 GLN A C 1
ATOM 718 O O . GLN A 1 88 ? 11.266 11.620 -0.635 1.00 97.75 88 GLN A O 1
ATOM 723 N N . ARG A 1 89 ? 10.578 13.093 0.910 1.00 96.56 89 ARG A N 1
ATOM 724 C CA . ARG A 1 89 ? 11.937 13.510 1.263 1.00 96.56 89 ARG A CA 1
ATOM 725 C C . ARG A 1 89 ? 12.686 12.310 1.857 1.00 96.56 89 ARG A C 1
ATOM 727 O O . ARG A 1 89 ? 12.160 11.619 2.720 1.00 96.56 89 ARG A O 1
ATOM 734 N N . SER A 1 90 ? 13.938 12.104 1.452 1.00 95.56 90 SER A N 1
ATOM 735 C CA . SER A 1 90 ? 14.763 11.026 2.013 1.00 95.56 90 SER A CA 1
ATOM 736 C C . SER A 1 90 ? 14.829 11.116 3.544 1.00 95.56 90 SER A C 1
ATOM 738 O O . SER A 1 90 ? 15.099 12.188 4.101 1.00 95.56 90 SER A O 1
ATOM 740 N N . GLY A 1 91 ? 14.546 9.996 4.209 1.00 95.62 91 GLY A N 1
ATOM 741 C CA . GLY A 1 91 ? 14.448 9.873 5.662 1.00 95.62 91 GLY A CA 1
ATOM 742 C C . GLY A 1 91 ? 13.093 10.260 6.261 1.00 95.62 91 GLY A C 1
ATOM 743 O O . GLY A 1 91 ? 12.945 10.165 7.478 1.00 95.62 91 GLY A O 1
ATOM 744 N N . SER A 1 92 ? 12.113 10.711 5.466 1.00 96.69 92 SER A N 1
ATOM 745 C CA . SER A 1 92 ? 10.773 11.057 5.966 1.00 96.69 92 SER A CA 1
ATOM 746 C C . SER A 1 92 ? 9.728 9.966 5.748 1.00 96.69 92 SER A C 1
ATOM 748 O O . SER A 1 92 ? 8.629 10.094 6.284 1.00 96.69 92 SER A O 1
ATOM 750 N N . TYR A 1 93 ? 10.030 8.920 4.973 1.00 98.19 93 TYR A N 1
ATOM 751 C CA . TYR A 1 93 ? 9.077 7.853 4.672 1.00 98.19 93 TYR A CA 1
ATOM 752 C C . TYR A 1 93 ? 9.767 6.487 4.659 1.00 98.19 93 TYR A C 1
ATOM 754 O O . TYR A 1 93 ? 10.248 5.999 3.635 1.00 98.19 93 TYR A O 1
ATOM 762 N N . ALA A 1 94 ? 9.798 5.873 5.845 1.00 97.31 94 ALA A N 1
ATOM 763 C CA . ALA A 1 94 ? 10.512 4.629 6.107 1.00 97.31 94 ALA A CA 1
ATOM 764 C C . ALA A 1 94 ? 10.154 3.463 5.162 1.00 97.31 94 ALA A C 1
ATOM 766 O O . ALA A 1 94 ? 11.094 2.788 4.745 1.00 97.31 94 ALA A O 1
ATOM 767 N N . PRO A 1 95 ? 8.879 3.230 4.767 1.00 98.31 95 PRO A N 1
ATOM 768 C CA . PRO A 1 95 ? 8.550 2.164 3.820 1.00 98.31 95 PRO A CA 1
ATOM 769 C C . PRO A 1 95 ? 9.350 2.260 2.514 1.00 98.31 95 PRO A C 1
ATOM 771 O O . PRO A 1 95 ? 9.937 1.270 2.081 1.00 98.31 95 PRO A O 1
ATOM 774 N N . TYR A 1 96 ? 9.465 3.460 1.936 1.00 98.50 96 TYR A N 1
ATOM 775 C CA . TYR A 1 96 ? 10.242 3.672 0.715 1.00 98.50 96 TYR A CA 1
ATOM 776 C C . TYR A 1 96 ? 11.755 3.648 0.964 1.00 98.50 96 TYR A C 1
ATOM 778 O O . TYR A 1 96 ? 12.490 2.960 0.255 1.00 98.50 96 TYR A O 1
ATOM 786 N N . ASP A 1 97 ? 12.228 4.364 1.991 1.00 98.12 97 ASP A N 1
ATOM 787 C CA . ASP A 1 97 ? 13.658 4.464 2.300 1.00 98.12 97 ASP A CA 1
ATOM 788 C C . ASP A 1 97 ? 14.280 3.095 2.640 1.00 98.12 97 ASP A C 1
ATOM 790 O O . ASP A 1 97 ? 15.408 2.811 2.234 1.00 98.12 97 ASP A O 1
ATOM 794 N N . ASP A 1 98 ? 13.573 2.246 3.393 1.00 97.88 98 ASP A N 1
ATOM 795 C CA . ASP A 1 98 ? 14.033 0.891 3.721 1.00 97.88 98 ASP A CA 1
ATOM 796 C C . ASP A 1 98 ? 13.915 -0.053 2.521 1.00 97.88 98 ASP A C 1
ATOM 798 O O . ASP A 1 98 ? 14.842 -0.816 2.243 1.00 97.88 98 ASP A O 1
ATOM 802 N N . GLY A 1 99 ? 12.833 0.059 1.745 1.00 98.06 99 GLY A N 1
ATOM 803 C CA . GLY A 1 99 ? 12.661 -0.736 0.533 1.00 98.06 99 GLY A CA 1
ATOM 804 C C . GLY A 1 99 ? 13.780 -0.500 -0.489 1.00 98.06 99 GLY A C 1
ATOM 805 O O . GLY A 1 99 ? 14.337 -1.448 -1.046 1.00 98.06 99 GLY A O 1
ATOM 806 N N . LEU A 1 100 ? 14.205 0.757 -0.665 1.00 97.88 100 LEU A N 1
ATOM 807 C CA . LEU A 1 100 ? 15.349 1.092 -1.516 1.00 97.88 100 LEU A CA 1
ATOM 808 C C . LEU A 1 100 ? 16.647 0.451 -1.013 1.00 97.88 100 LEU A C 1
ATOM 810 O O . LEU A 1 100 ? 17.397 -0.110 -1.809 1.00 97.88 100 LEU A O 1
ATOM 814 N N . LYS A 1 101 ? 16.913 0.503 0.299 1.00 97.31 101 LYS A N 1
ATOM 815 C CA . LYS A 1 101 ? 18.126 -0.090 0.896 1.00 97.31 101 LYS A CA 1
ATOM 816 C C . LYS A 1 101 ? 18.181 -1.603 0.715 1.00 97.31 101 LYS A C 1
ATOM 818 O O . LYS A 1 101 ? 19.267 -2.151 0.551 1.00 97.31 101 LYS A O 1
ATOM 823 N N . ARG A 1 102 ? 17.023 -2.264 0.753 1.00 97.75 102 ARG A N 1
ATOM 824 C CA . ARG A 1 102 ? 16.885 -3.717 0.596 1.00 97.75 102 ARG A CA 1
ATOM 825 C C . ARG A 1 102 ? 16.765 -4.170 -0.864 1.00 97.75 102 ARG A C 1
ATOM 827 O O . ARG A 1 102 ? 16.740 -5.373 -1.104 1.00 97.75 102 ARG A O 1
ATOM 834 N N . ALA A 1 103 ? 16.703 -3.233 -1.817 1.00 97.56 103 ALA A N 1
ATOM 835 C CA . ALA A 1 103 ? 16.506 -3.498 -3.243 1.00 97.56 103 ALA A CA 1
ATOM 836 C C . ALA A 1 103 ? 15.279 -4.394 -3.527 1.00 97.56 103 ALA A C 1
ATOM 838 O O . ALA A 1 103 ? 15.371 -5.376 -4.259 1.00 97.56 103 ALA A O 1
ATOM 839 N N . ILE A 1 104 ? 14.135 -4.059 -2.915 1.00 98.19 104 ILE A N 1
ATOM 840 C CA . ILE A 1 104 ? 12.900 -4.873 -2.966 1.00 98.19 104 ILE A CA 1
ATOM 841 C C . ILE A 1 104 ? 11.891 -4.434 -4.025 1.00 98.19 104 ILE A C 1
ATOM 843 O O . ILE A 1 104 ? 10.880 -5.098 -4.209 1.00 98.19 104 ILE A O 1
ATOM 847 N N . PHE A 1 105 ? 12.103 -3.303 -4.694 1.00 98.69 105 PHE A N 1
ATOM 848 C CA . PHE A 1 105 ? 11.159 -2.813 -5.697 1.00 98.69 105 PHE A CA 1
ATOM 849 C C . PHE A 1 105 ? 11.389 -3.478 -7.055 1.00 98.69 105 PHE A C 1
ATOM 851 O O . PHE A 1 105 ? 12.535 -3.705 -7.443 1.00 98.69 105 PHE A O 1
ATOM 858 N N . MET A 1 106 ? 10.305 -3.698 -7.804 1.00 98.56 106 MET A N 1
ATOM 859 C CA . MET A 1 106 ? 10.363 -4.048 -9.224 1.00 98.56 106 MET A CA 1
ATOM 860 C C . MET A 1 106 ? 11.235 -3.037 -9.971 1.00 98.56 106 MET A C 1
ATOM 862 O O . MET A 1 106 ? 11.108 -1.827 -9.749 1.00 98.56 106 MET A O 1
ATOM 866 N N . THR A 1 107 ? 12.095 -3.498 -10.877 1.00 98.44 107 THR A N 1
ATOM 867 C CA . THR A 1 107 ? 13.006 -2.614 -11.619 1.00 98.44 107 THR A CA 1
ATOM 868 C C . THR A 1 107 ? 12.616 -2.469 -13.083 1.00 98.44 107 THR A C 1
ATOM 870 O O . THR A 1 107 ? 11.844 -3.250 -13.643 1.00 98.44 107 THR A O 1
ATOM 873 N N . LYS A 1 108 ? 13.134 -1.424 -13.732 1.00 97.75 108 LYS A N 1
ATOM 874 C CA . LYS A 1 108 ? 12.980 -1.243 -15.181 1.00 97.75 108 LYS A CA 1
ATOM 875 C C . LYS A 1 108 ? 13.741 -2.343 -15.935 1.00 97.75 108 LYS A C 1
ATOM 877 O O . LYS A 1 108 ? 14.724 -2.891 -15.436 1.00 97.75 108 LYS A O 1
ATOM 882 N N . PHE A 1 109 ? 13.340 -2.605 -17.178 1.00 95.44 109 PHE A N 1
ATOM 883 C CA . PHE A 1 109 ? 14.035 -3.542 -18.062 1.00 95.44 109 PHE A CA 1
ATOM 884 C C . PHE A 1 109 ? 15.538 -3.230 -18.167 1.00 95.44 109 PHE A C 1
ATOM 886 O O . PHE A 1 109 ? 15.919 -2.089 -18.435 1.00 95.44 109 PHE A O 1
ATOM 893 N N . ASN A 1 110 ? 16.385 -4.247 -17.968 1.00 92.69 110 ASN A N 1
ATOM 894 C CA . ASN A 1 110 ? 17.851 -4.136 -17.981 1.00 92.69 110 ASN A CA 1
ATOM 895 C C . ASN A 1 110 ? 18.415 -3.014 -17.082 1.00 92.69 110 ASN A C 1
ATOM 897 O O . ASN A 1 110 ? 19.428 -2.396 -17.414 1.00 92.69 110 ASN A O 1
ATOM 901 N N . SER A 1 111 ? 17.768 -2.744 -15.947 1.00 94.31 111 SER A N 1
ATOM 902 C CA . SER A 1 111 ? 18.185 -1.726 -14.985 1.00 94.31 111 SER A CA 1
ATOM 903 C C . SER A 1 111 ? 18.019 -2.218 -13.550 1.00 94.31 111 SER A C 1
ATOM 905 O O . SER A 1 111 ? 17.194 -3.082 -13.257 1.00 94.31 111 SER A O 1
ATOM 907 N N . THR A 1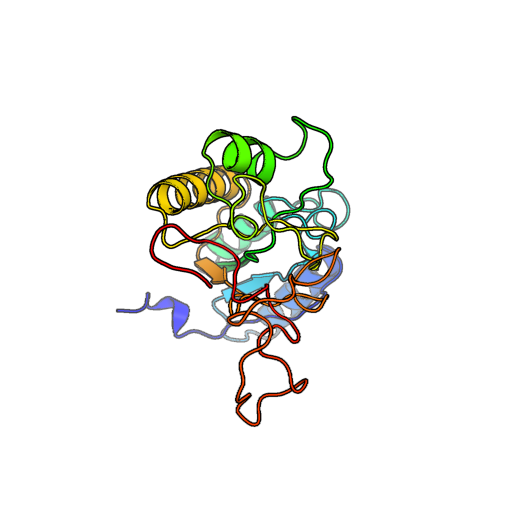 112 ? 18.791 -1.631 -12.639 1.00 94.12 112 THR A N 1
ATOM 908 C CA . THR A 1 112 ? 18.623 -1.790 -11.187 1.00 94.12 112 THR A CA 1
ATOM 909 C C . THR A 1 112 ? 17.750 -0.689 -10.582 1.00 94.12 112 THR A C 1
ATOM 911 O O . THR A 1 112 ? 17.513 -0.678 -9.379 1.00 94.12 112 THR A O 1
ATOM 914 N N . GLU A 1 113 ? 17.312 0.282 -11.385 1.00 97.06 113 GLU A N 1
ATOM 915 C CA . GLU A 1 113 ? 16.437 1.354 -10.920 1.00 97.06 113 GLU A CA 1
ATOM 916 C C . GLU A 1 113 ? 14.990 0.867 -10.792 1.00 97.06 113 GLU A C 1
ATOM 918 O O . GLU A 1 113 ? 14.494 0.230 -11.730 1.00 97.06 113 GLU A O 1
ATOM 923 N N . PRO A 1 114 ? 14.276 1.238 -9.712 1.00 98.38 114 PRO A N 1
ATOM 924 C CA . PRO A 1 114 ? 12.858 0.942 -9.579 1.00 98.38 114 PRO A CA 1
ATOM 925 C C . PRO A 1 114 ? 12.042 1.435 -10.778 1.00 98.38 114 PRO A C 1
ATOM 927 O O . PRO A 1 114 ? 12.247 2.552 -11.276 1.00 98.38 114 PRO A O 1
ATOM 930 N N . ILE A 1 115 ? 11.092 0.621 -11.236 1.00 98.56 115 ILE A N 1
ATOM 931 C CA . ILE A 1 115 ? 10.038 1.104 -12.126 1.00 98.56 115 ILE A CA 1
ATOM 932 C C . ILE A 1 115 ? 9.080 1.974 -11.308 1.00 98.56 115 ILE A C 1
ATOM 934 O O . ILE A 1 115 ? 8.649 1.596 -10.221 1.00 98.56 115 ILE A O 1
ATOM 938 N N . ILE A 1 116 ? 8.783 3.166 -11.824 1.00 98.69 116 ILE A N 1
ATOM 939 C CA . ILE A 1 116 ? 7.934 4.144 -11.141 1.00 98.69 116 ILE A CA 1
ATOM 940 C C . ILE A 1 116 ? 6.640 4.306 -11.929 1.00 98.69 116 ILE A C 1
ATOM 942 O O . ILE A 1 116 ? 6.683 4.736 -13.087 1.00 98.69 116 ILE A O 1
ATOM 946 N N . GLY A 1 117 ? 5.517 3.975 -11.296 1.00 98.69 117 GLY A N 1
ATOM 947 C CA . GLY A 1 117 ? 4.164 4.221 -11.790 1.00 98.69 117 GLY A CA 1
ATOM 948 C C . GLY A 1 117 ? 3.488 5.347 -11.017 1.00 98.69 117 GLY A C 1
ATOM 949 O O . GLY A 1 117 ? 4.147 6.284 -10.555 1.00 98.69 117 GLY A O 1
ATOM 950 N N . LYS A 1 118 ? 2.162 5.275 -10.904 1.00 98.75 118 LYS A N 1
ATOM 951 C CA . LYS A 1 118 ? 1.353 6.246 -10.174 1.00 98.75 118 LYS A CA 1
ATOM 952 C C . LYS A 1 118 ? 0.120 5.585 -9.561 1.00 98.75 118 LYS A C 1
ATOM 954 O O . LYS A 1 118 ? -0.652 4.971 -10.286 1.00 98.75 118 LYS A O 1
ATOM 959 N N . VAL A 1 119 ? -0.099 5.779 -8.264 1.00 98.69 119 VAL A N 1
ATOM 960 C CA . VAL A 1 119 ? -1.313 5.341 -7.543 1.00 98.69 119 VAL A CA 1
ATOM 961 C C . VAL A 1 119 ? -1.782 6.490 -6.628 1.00 98.69 119 VAL A C 1
ATOM 963 O O . VAL A 1 119 ? -1.475 7.659 -6.895 1.00 98.69 119 VAL A O 1
ATOM 966 N N . TRP A 1 120 ? -2.546 6.202 -5.574 1.00 98.56 120 TRP A N 1
ATOM 967 C CA . TRP A 1 120 ? -3.159 7.169 -4.662 1.00 98.56 120 TRP A CA 1
ATOM 968 C C . TRP A 1 120 ? -2.204 8.222 -4.078 1.00 98.56 120 TRP A C 1
ATOM 970 O O . TRP A 1 120 ? -2.563 9.403 -4.127 1.00 98.56 120 TRP A O 1
ATOM 980 N N . PRO A 1 121 ? -0.983 7.889 -3.605 1.00 98.12 121 PRO A N 1
ATOM 981 C CA . PRO A 1 121 ? -0.071 8.903 -3.073 1.00 98.12 121 PRO A CA 1
ATOM 982 C C . PRO A 1 121 ? 0.730 9.656 -4.153 1.00 98.12 121 PRO A C 1
ATOM 984 O O . PRO A 1 121 ? 1.626 10.439 -3.837 1.00 98.12 121 PRO A O 1
ATOM 987 N N . GLY A 1 122 ? 0.436 9.449 -5.441 1.00 98.62 122 GLY A N 1
ATOM 988 C CA . GLY A 1 122 ? 1.188 10.031 -6.551 1.00 98.62 122 GLY A CA 1
ATOM 989 C C . GLY A 1 122 ? 2.155 9.026 -7.164 1.00 98.62 122 GLY A C 1
ATOM 990 O O . GLY A 1 122 ? 1.757 7.903 -7.449 1.00 98.62 122 GLY A O 1
ATOM 991 N N . LEU A 1 123 ? 3.396 9.438 -7.449 1.00 98.81 123 LEU A N 1
ATOM 992 C CA . LEU A 1 123 ? 4.386 8.538 -8.050 1.00 98.81 123 LEU A CA 1
ATOM 993 C C . LEU A 1 123 ? 4.817 7.470 -7.045 1.00 98.81 123 LEU A C 1
ATOM 995 O O . LEU A 1 123 ? 5.163 7.793 -5.906 1.00 98.81 123 LEU A O 1
ATOM 999 N N . THR A 1 124 ? 4.804 6.217 -7.482 1.00 98.81 124 THR A N 1
ATOM 1000 C CA . THR A 1 124 ? 4.995 5.053 -6.616 1.00 98.81 124 THR A CA 1
ATOM 1001 C C . THR A 1 124 ? 5.972 4.055 -7.217 1.00 98.81 124 THR A C 1
ATOM 1003 O O . THR A 1 124 ? 6.018 3.863 -8.433 1.00 98.81 124 THR A O 1
ATOM 1006 N N . ALA A 1 125 ? 6.736 3.404 -6.345 1.00 98.69 125 ALA A N 1
ATOM 1007 C CA . ALA A 1 125 ? 7.438 2.164 -6.643 1.00 98.69 125 ALA A CA 1
ATOM 1008 C C . ALA A 1 125 ? 6.594 0.970 -6.165 1.00 98.69 125 ALA A C 1
ATOM 1010 O O . ALA A 1 125 ? 5.815 1.099 -5.221 1.00 98.69 125 ALA A O 1
ATOM 1011 N N . PHE A 1 126 ? 6.766 -0.187 -6.802 1.00 98.75 126 PHE A N 1
ATOM 1012 C CA . PHE A 1 126 ? 6.003 -1.403 -6.503 1.00 98.75 126 PHE A CA 1
ATOM 1013 C C . PHE A 1 126 ? 6.929 -2.461 -5.894 1.00 98.75 126 PHE A C 1
ATOM 1015 O O . PHE A 1 126 ? 7.918 -2.818 -6.541 1.00 98.75 126 PHE A O 1
ATOM 1022 N N . PRO A 1 127 ? 6.692 -2.927 -4.654 1.00 98.50 127 PRO A N 1
ATOM 1023 C CA . PRO A 1 127 ? 7.428 -4.035 -4.065 1.00 98.50 127 PRO A CA 1
ATOM 1024 C C . PRO A 1 127 ? 7.287 -5.297 -4.913 1.00 98.50 127 PRO A C 1
ATOM 1026 O O . PRO A 1 127 ? 6.193 -5.666 -5.333 1.00 98.50 127 PRO A O 1
ATOM 1029 N N . ASP A 1 128 ? 8.399 -5.980 -5.134 1.00 98.44 128 ASP A N 1
ATOM 1030 C CA . ASP A 1 128 ? 8.437 -7.297 -5.746 1.00 98.44 128 ASP A CA 1
ATOM 1031 C C . ASP A 1 128 ? 8.211 -8.358 -4.665 1.00 98.44 128 ASP A C 1
ATOM 1033 O O . ASP A 1 128 ? 9.146 -8.798 -3.999 1.00 98.44 128 ASP A O 1
ATOM 1037 N N . PHE A 1 129 ? 6.968 -8.795 -4.477 1.00 97.94 129 PHE A N 1
ATOM 1038 C CA . PHE A 1 129 ? 6.633 -9.823 -3.484 1.00 97.94 129 PHE A CA 1
ATOM 1039 C C . PHE A 1 129 ? 7.136 -11.231 -3.845 1.00 97.94 129 PHE A C 1
ATOM 1041 O O . PHE A 1 129 ? 6.969 -12.156 -3.051 1.00 97.94 129 PHE A O 1
ATOM 1048 N N . THR A 1 130 ? 7.779 -11.408 -5.005 1.00 97.69 130 THR A N 1
ATOM 1049 C CA . THR A 1 130 ? 8.479 -12.651 -5.355 1.00 97.69 130 THR A CA 1
ATOM 1050 C C . THR A 1 130 ? 9.894 -12.723 -4.772 1.00 97.69 130 THR A C 1
ATOM 1052 O O . THR A 1 130 ? 10.492 -13.798 -4.717 1.00 97.69 130 THR A O 1
ATOM 1055 N N . ASN A 1 131 ? 10.416 -11.594 -4.286 1.00 96.88 131 ASN A N 1
ATOM 1056 C CA . ASN A 1 131 ? 11.674 -11.491 -3.558 1.00 96.88 131 ASN A CA 1
ATOM 1057 C C . ASN A 1 131 ? 11.451 -11.720 -2.050 1.00 96.88 131 ASN A C 1
ATOM 1059 O O . ASN A 1 131 ? 10.662 -11.024 -1.410 1.00 96.88 131 ASN A O 1
ATOM 1063 N N . GLU A 1 132 ? 12.192 -12.656 -1.450 1.00 96.12 132 GLU A N 1
ATOM 1064 C CA . GLU A 1 132 ? 12.092 -12.976 -0.015 1.00 96.12 132 GLU A CA 1
ATOM 1065 C C . GLU A 1 132 ? 12.388 -11.766 0.890 1.00 96.12 132 GLU A C 1
ATOM 1067 O O . GLU A 1 132 ? 11.756 -11.603 1.937 1.00 96.12 132 GLU A O 1
ATOM 1072 N N . ASN A 1 133 ? 13.275 -10.858 0.465 1.00 97.38 133 ASN A N 1
ATOM 1073 C CA . ASN A 1 133 ? 13.576 -9.636 1.215 1.00 97.38 133 ASN A CA 1
ATOM 1074 C C . ASN A 1 133 ? 12.365 -8.695 1.299 1.00 97.38 133 ASN A C 1
ATOM 1076 O O . ASN A 1 133 ? 12.236 -7.949 2.273 1.00 97.38 133 ASN A O 1
ATOM 1080 N N . SER A 1 134 ? 11.472 -8.728 0.305 1.00 97.81 134 SER A N 1
ATOM 1081 C CA . SER A 1 134 ? 10.225 -7.956 0.309 1.00 97.81 134 SER A CA 1
ATOM 1082 C C . SER A 1 134 ? 9.252 -8.485 1.354 1.00 97.81 134 SER A C 1
ATOM 1084 O O . SER A 1 134 ? 8.549 -7.701 1.983 1.00 97.81 134 SER A O 1
ATOM 1086 N N . ILE A 1 135 ? 9.238 -9.801 1.584 1.00 96.81 135 ILE A N 1
ATOM 1087 C CA . ILE A 1 135 ? 8.394 -10.434 2.605 1.00 96.81 135 ILE A CA 1
ATOM 1088 C C . ILE A 1 135 ? 8.856 -10.004 4.001 1.00 96.81 135 ILE A C 1
ATOM 1090 O O . ILE A 1 135 ? 8.034 -9.617 4.837 1.00 96.81 135 ILE A O 1
ATOM 1094 N N . GLU A 1 136 ? 10.169 -10.020 4.251 1.00 97.31 136 GLU A N 1
ATOM 1095 C CA . GLU A 1 136 ? 10.738 -9.547 5.517 1.00 97.31 136 GLU A CA 1
ATOM 1096 C C . GLU A 1 136 ? 10.464 -8.050 5.723 1.00 97.31 136 GLU A C 1
ATOM 1098 O O . GLU A 1 136 ? 9.987 -7.643 6.784 1.00 97.31 136 GLU A O 1
ATOM 1103 N N . TRP A 1 137 ? 10.711 -7.231 4.695 1.00 98.38 137 TRP A N 1
ATOM 1104 C CA . TRP A 1 137 ? 10.414 -5.798 4.712 1.00 98.38 137 TRP A CA 1
ATOM 1105 C C . TRP A 1 137 ? 8.944 -5.530 5.047 1.00 98.38 137 TRP A C 1
ATOM 1107 O O . TRP A 1 137 ? 8.671 -4.816 6.012 1.00 98.38 137 TRP A O 1
ATOM 1117 N N . TRP A 1 138 ? 8.012 -6.154 4.318 1.00 98.31 138 TRP A N 1
ATOM 1118 C CA . TRP A 1 138 ? 6.568 -5.992 4.507 1.00 98.31 138 TRP A CA 1
ATOM 1119 C C . TRP A 1 138 ? 6.141 -6.352 5.929 1.00 98.31 138 TRP A C 1
ATOM 1121 O O . TRP A 1 138 ? 5.415 -5.602 6.580 1.00 98.31 138 TRP A O 1
ATOM 1131 N N . THR A 1 139 ? 6.647 -7.475 6.439 1.00 97.62 139 THR A N 1
ATOM 1132 C CA . THR A 1 139 ? 6.352 -7.939 7.798 1.00 97.62 139 THR A CA 1
ATOM 1133 C C . THR A 1 139 ? 6.828 -6.927 8.839 1.00 97.62 139 THR A C 1
ATOM 1135 O O . THR A 1 139 ? 6.086 -6.599 9.763 1.00 97.62 139 THR A O 1
ATOM 1138 N N . ASN A 1 140 ? 8.036 -6.381 8.673 1.00 97.94 140 ASN A N 1
ATOM 1139 C CA . ASN A 1 140 ? 8.610 -5.412 9.605 1.00 97.94 140 ASN A CA 1
ATOM 1140 C C . ASN A 1 140 ? 7.860 -4.071 9.594 1.00 97.94 140 ASN A C 1
ATOM 1142 O O . ASN A 1 140 ? 7.585 -3.513 10.662 1.00 97.94 140 ASN A O 1
ATOM 1146 N N . VAL A 1 141 ? 7.509 -3.546 8.414 1.00 97.75 141 VAL A N 1
ATOM 1147 C CA . VAL A 1 141 ? 6.759 -2.281 8.321 1.00 97.75 141 VAL A CA 1
ATOM 1148 C C . VAL A 1 141 ? 5.328 -2.441 8.834 1.00 97.75 141 VAL A C 1
ATOM 1150 O O . VAL A 1 141 ? 4.854 -1.575 9.570 1.00 97.75 141 VAL A O 1
ATOM 1153 N N . ALA A 1 142 ? 4.678 -3.577 8.557 1.00 98.19 142 ALA A N 1
ATOM 1154 C CA . ALA A 1 142 ? 3.355 -3.889 9.085 1.00 98.19 142 ALA A CA 1
ATOM 1155 C C . ALA A 1 142 ? 3.376 -4.047 10.612 1.00 98.19 142 ALA A C 1
ATOM 1157 O O . ALA A 1 142 ? 2.525 -3.472 11.285 1.00 98.19 142 ALA A O 1
ATOM 1158 N N . ALA A 1 143 ? 4.367 -4.748 11.176 1.00 98.31 143 ALA A N 1
ATOM 1159 C CA . ALA A 1 143 ? 4.530 -4.883 12.625 1.00 98.31 143 ALA A CA 1
ATOM 1160 C C . ALA A 1 143 ? 4.758 -3.523 13.307 1.00 98.31 143 ALA A C 1
ATOM 1162 O O . ALA A 1 143 ? 4.104 -3.202 14.294 1.00 98.31 143 ALA A O 1
ATOM 1163 N N . THR A 1 144 ? 5.618 -2.681 12.728 1.00 98.06 144 THR A N 1
ATOM 1164 C CA . THR A 1 144 ? 5.861 -1.321 13.239 1.00 98.06 144 THR A CA 1
ATOM 1165 C C . THR A 1 144 ? 4.589 -0.473 13.206 1.00 98.06 144 THR A C 1
ATOM 1167 O O . THR A 1 144 ? 4.323 0.297 14.128 1.00 98.06 144 THR A O 1
ATOM 1170 N N . PHE A 1 145 ? 3.784 -0.596 12.149 1.00 98.50 145 PHE A N 1
ATOM 1171 C CA . PHE A 1 145 ? 2.520 0.128 12.052 1.00 98.50 145 PHE A CA 1
ATOM 1172 C C . PHE A 1 145 ? 1.453 -0.432 13.001 1.00 98.50 145 PHE A C 1
ATOM 1174 O O . PHE A 1 145 ? 0.681 0.344 13.564 1.00 98.50 145 PHE A O 1
ATOM 1181 N N . HIS A 1 146 ? 1.458 -1.743 13.250 1.00 98.56 146 HIS A N 1
ATOM 1182 C CA . HIS A 1 146 ? 0.584 -2.398 14.221 1.00 98.56 146 HIS A CA 1
ATOM 1183 C C . HIS A 1 146 ? 0.811 -1.879 15.654 1.00 98.56 146 HIS A C 1
ATOM 1185 O O . HIS A 1 146 ? -0.141 -1.712 16.415 1.00 98.56 146 HIS A O 1
ATOM 1191 N N . ASP A 1 147 ? 2.052 -1.529 16.013 1.00 98.31 147 ASP A N 1
ATOM 1192 C CA . ASP A 1 147 ? 2.357 -0.878 17.298 1.00 98.31 147 ASP A CA 1
ATOM 1193 C C . ASP A 1 147 ? 1.722 0.523 17.426 1.00 98.31 147 ASP A C 1
ATOM 1195 O O . ASP A 1 147 ? 1.503 1.023 18.533 1.00 98.31 147 ASP A O 1
ATOM 1199 N N . VAL A 1 148 ? 1.405 1.172 16.298 1.00 98.00 148 VAL A N 1
ATOM 1200 C CA . VAL A 1 148 ? 0.741 2.483 16.253 1.00 98.00 148 VAL A CA 1
ATOM 1201 C C . VAL A 1 148 ? -0.781 2.330 16.233 1.00 98.00 148 VAL A C 1
ATOM 1203 O O . VAL A 1 148 ? -1.474 2.993 17.011 1.00 98.00 148 VAL A O 1
ATOM 1206 N N . ILE A 1 149 ? -1.304 1.476 15.352 1.00 98.19 149 ILE A N 1
ATOM 1207 C CA . ILE A 1 149 ? -2.726 1.140 15.229 1.00 98.19 149 ILE A CA 1
ATOM 1208 C C . ILE A 1 149 ? -2.847 -0.384 15.319 1.00 98.19 149 ILE A C 1
ATOM 1210 O O . ILE A 1 149 ? -2.439 -1.056 14.376 1.00 98.19 149 ILE A O 1
ATOM 1214 N N . PRO A 1 150 ? -3.427 -0.942 16.397 1.00 98.00 150 PRO A N 1
ATOM 1215 C CA . PRO A 1 150 ? -3.477 -2.388 16.594 1.00 98.00 150 PRO A CA 1
ATOM 1216 C C . PRO A 1 150 ? -4.580 -3.013 15.728 1.00 98.00 150 PRO A C 1
ATOM 1218 O O . PRO A 1 150 ? -5.659 -3.306 16.225 1.00 98.00 150 PRO A O 1
ATOM 1221 N N . PHE A 1 151 ? -4.361 -3.138 14.420 1.00 98.62 151 PHE A N 1
ATOM 1222 C CA . PHE A 1 151 ? -5.326 -3.730 13.490 1.00 98.62 151 PHE A CA 1
ATOM 1223 C C . PHE A 1 151 ? -5.403 -5.261 13.620 1.00 98.62 151 PHE A C 1
ATOM 1225 O O . PHE A 1 151 ? -4.407 -5.934 13.856 1.00 98.62 151 PHE A O 1
ATOM 1232 N N . ASP A 1 152 ? -6.593 -5.827 13.417 1.00 98.69 152 ASP A N 1
ATOM 1233 C CA . ASP A 1 152 ? -6.876 -7.267 13.517 1.00 98.69 152 ASP A CA 1
ATOM 1234 C C . ASP A 1 152 ? -6.742 -8.005 12.173 1.00 98.69 152 ASP A C 1
ATOM 1236 O O . ASP A 1 152 ? -6.699 -9.237 12.119 1.00 98.69 152 ASP A O 1
ATOM 1240 N N . GLY A 1 153 ? -6.695 -7.256 11.071 1.00 98.50 153 GLY A N 1
ATOM 1241 C CA . GLY A 1 153 ? -6.517 -7.781 9.725 1.00 98.50 153 GLY A CA 1
ATOM 1242 C C . GLY A 1 153 ? -6.099 -6.695 8.740 1.00 98.50 153 GLY A C 1
ATOM 1243 O O . GLY A 1 153 ? -6.223 -5.504 9.020 1.00 98.50 153 GLY A O 1
ATOM 1244 N N . ILE A 1 154 ? -5.611 -7.125 7.578 1.00 98.38 154 ILE A N 1
ATOM 1245 C CA . ILE A 1 154 ? -5.175 -6.246 6.491 1.00 98.38 154 ILE A CA 1
ATOM 1246 C C . ILE A 1 154 ? -6.014 -6.559 5.256 1.00 98.38 154 ILE A C 1
ATOM 1248 O O . ILE A 1 154 ? -6.137 -7.718 4.853 1.00 98.38 154 ILE A O 1
ATOM 1252 N N . TRP A 1 155 ? -6.564 -5.515 4.653 1.00 98.69 155 TRP A N 1
ATOM 1253 C CA . TRP A 1 155 ? -7.128 -5.548 3.314 1.00 98.69 155 TRP A CA 1
ATOM 1254 C C . TRP A 1 155 ? -6.050 -5.114 2.325 1.00 98.69 155 TRP A C 1
ATOM 1256 O O . TRP A 1 155 ? -5.603 -3.976 2.364 1.00 98.69 155 TRP A O 1
ATOM 1266 N N . ILE A 1 156 ? -5.614 -6.029 1.463 1.00 98.50 156 ILE A N 1
ATOM 1267 C CA . ILE A 1 156 ? -4.730 -5.696 0.343 1.00 98.50 156 ILE A CA 1
ATOM 1268 C C . ILE A 1 156 ? -5.580 -5.356 -0.882 1.00 98.50 156 ILE A C 1
ATOM 1270 O O . ILE A 1 156 ? -6.447 -6.151 -1.251 1.00 98.50 156 ILE A O 1
ATOM 1274 N N . ASP A 1 157 ? -5.352 -4.193 -1.483 1.00 98.69 157 ASP A N 1
ATOM 1275 C CA . ASP A 1 157 ? -6.064 -3.737 -2.683 1.00 98.69 157 ASP A CA 1
ATOM 1276 C C . ASP A 1 157 ? -5.085 -3.294 -3.779 1.00 98.69 157 ASP A C 1
ATOM 1278 O O . ASP A 1 157 ? -3.874 -3.254 -3.561 1.00 98.69 157 ASP A O 1
ATOM 1282 N N . MET A 1 158 ? -5.601 -3.014 -4.979 1.00 98.50 158 MET A N 1
ATOM 1283 C CA . MET A 1 158 ? -4.847 -2.480 -6.124 1.00 98.50 158 MET A CA 1
ATOM 1284 C C . MET A 1 158 ? -3.664 -3.366 -6.564 1.00 98.50 158 MET A C 1
ATOM 1286 O O . MET A 1 158 ? -2.653 -2.878 -7.083 1.00 98.50 158 MET A O 1
ATOM 1290 N N . ASN A 1 159 ? -3.762 -4.674 -6.329 1.00 98.56 159 ASN A N 1
ATOM 1291 C CA . ASN A 1 159 ? -2.662 -5.634 -6.403 1.00 98.56 159 ASN A CA 1
ATOM 1292 C C . ASN A 1 159 ? -2.669 -6.519 -7.659 1.00 98.56 159 ASN A C 1
ATOM 1294 O O . ASN A 1 159 ? -2.030 -7.570 -7.668 1.00 98.56 159 ASN A O 1
ATOM 1298 N N . GLU A 1 160 ? -3.304 -6.066 -8.742 1.00 98.50 160 GLU A N 1
ATOM 1299 C CA . GLU A 1 160 ? -3.134 -6.650 -10.074 1.00 98.50 160 GLU A CA 1
ATOM 1300 C C . GLU A 1 160 ? -1.668 -6.734 -10.556 1.00 98.50 160 GLU A C 1
ATOM 1302 O O . GLU A 1 160 ? -1.346 -7.770 -11.146 1.00 98.50 160 GLU A O 1
ATOM 1307 N N . PRO A 1 161 ? -0.750 -5.754 -10.333 1.00 97.81 161 PRO A N 1
ATOM 1308 C CA . PRO A 1 161 ? -0.855 -4.452 -9.652 1.00 97.81 161 PRO A CA 1
ATOM 1309 C C . PRO A 1 161 ? -1.435 -3.343 -10.537 1.00 97.81 161 PRO A C 1
ATOM 1311 O O . PRO A 1 161 ? -1.010 -3.142 -11.678 1.00 97.81 161 PRO A O 1
ATOM 1314 N N . SER A 1 162 ? -2.378 -2.580 -9.989 1.00 98.62 162 SER A N 1
ATOM 1315 C CA . SER A 1 162 ? -3.002 -1.456 -10.686 1.00 98.62 162 SER A CA 1
ATOM 1316 C C . SER A 1 162 ? -2.074 -0.239 -10.752 1.00 98.62 162 SER A C 1
ATOM 1318 O O . SER A 1 162 ? -1.332 0.078 -9.820 1.00 98.62 162 SER A O 1
ATOM 1320 N N . ASN A 1 163 ? -2.162 0.497 -11.857 1.00 98.75 163 ASN A N 1
ATOM 1321 C CA . ASN A 1 163 ? -1.366 1.682 -12.139 1.00 98.75 163 ASN A CA 1
ATOM 1322 C C . ASN A 1 163 ? -2.223 2.736 -12.859 1.00 98.75 163 ASN A C 1
ATOM 1324 O O . ASN A 1 163 ? -2.891 2.448 -13.847 1.00 98.75 163 ASN A O 1
ATOM 1328 N N . PHE A 1 164 ? -2.201 3.986 -12.395 1.00 98.69 164 PHE A N 1
ATOM 1329 C CA . PHE A 1 164 ? -2.961 5.090 -13.005 1.00 98.69 164 PHE A CA 1
ATOM 1330 C C . PHE A 1 164 ? -2.308 5.646 -14.277 1.00 98.69 164 PHE A C 1
ATOM 1332 O O . PHE A 1 164 ? -2.845 6.561 -14.904 1.00 98.69 164 PHE A O 1
ATOM 1339 N N . VAL A 1 165 ? -1.131 5.134 -14.635 1.00 98.44 165 VAL A N 1
ATOM 1340 C CA . VAL A 1 165 ? -0.461 5.378 -15.912 1.00 98.44 165 VAL A CA 1
ATOM 1341 C C . VAL A 1 165 ? -0.169 4.044 -16.582 1.00 98.44 165 VAL A C 1
ATOM 1343 O O . VAL A 1 165 ? 0.099 3.056 -15.906 1.00 98.44 165 VAL A O 1
ATOM 1346 N N . ASP A 1 166 ? -0.178 4.028 -17.909 1.00 98.25 166 ASP A N 1
ATOM 1347 C CA . ASP A 1 166 ? 0.112 2.821 -18.673 1.00 98.25 166 ASP A CA 1
ATOM 1348 C C . ASP A 1 166 ? 1.621 2.526 -18.635 1.00 98.25 166 ASP A C 1
ATOM 1350 O O . ASP A 1 166 ? 2.445 3.270 -19.182 1.00 98.25 166 ASP A O 1
ATOM 1354 N N . GLY A 1 167 ? 1.996 1.439 -17.961 1.00 98.44 167 GLY A N 1
ATOM 1355 C CA . GLY A 1 167 ? 3.372 0.979 -17.839 1.00 98.44 167 GLY A CA 1
ATOM 1356 C C . GLY A 1 167 ? 4.187 1.690 -16.761 1.00 98.44 167 GLY A C 1
ATOM 1357 O O . GLY A 1 167 ? 4.453 1.149 -15.691 1.00 98.44 167 GLY A O 1
ATOM 1358 N N . SER A 1 168 ? 4.652 2.904 -17.040 1.00 98.31 168 SER A N 1
ATOM 1359 C CA . SER A 1 168 ? 5.431 3.697 -16.081 1.00 98.31 168 SER A CA 1
ATOM 1360 C C . SER A 1 168 ? 5.213 5.191 -16.305 1.00 98.31 168 SER A C 1
ATOM 1362 O O . SER A 1 168 ? 4.672 5.603 -17.328 1.00 98.31 168 SER A O 1
ATOM 1364 N N . HIS A 1 169 ? 5.685 6.037 -15.389 1.00 97.44 169 HIS A N 1
ATOM 1365 C CA . HIS A 1 169 ? 5.620 7.497 -15.542 1.00 97.44 169 HIS A CA 1
ATOM 1366 C C . HIS A 1 169 ? 6.352 8.031 -16.793 1.00 97.44 169 HIS A C 1
ATOM 1368 O O . HIS A 1 169 ? 6.140 9.182 -17.170 1.00 97.44 169 HIS A O 1
ATOM 1374 N N . ILE A 1 170 ? 7.197 7.211 -17.432 1.00 96.62 170 ILE A N 1
ATOM 1375 C CA . ILE A 1 170 ? 7.881 7.505 -18.704 1.00 96.62 170 ILE A CA 1
ATOM 1376 C C . ILE A 1 170 ? 7.454 6.562 -19.844 1.00 96.62 170 ILE A C 1
ATOM 1378 O O . ILE A 1 170 ? 8.094 6.544 -20.893 1.00 96.62 170 ILE A O 1
ATOM 1382 N N . GLY A 1 171 ? 6.388 5.780 -19.655 1.00 96.81 171 GLY A N 1
ATOM 1383 C CA . GLY A 1 17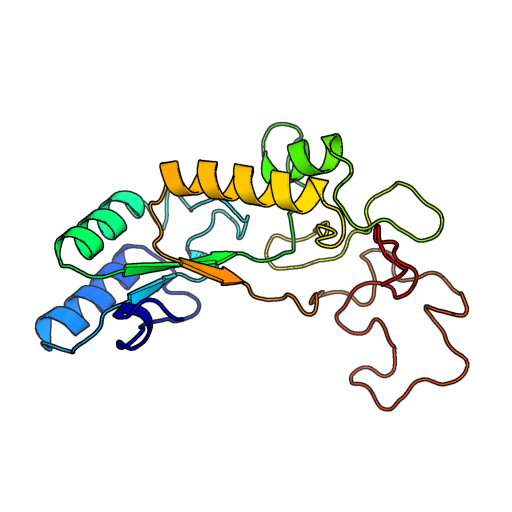1 ? 5.943 4.741 -20.587 1.00 96.81 171 GLY A CA 1
ATOM 1384 C C . GLY A 1 171 ? 6.792 3.466 -20.529 1.00 96.81 171 GLY A C 1
ATOM 1385 O O . GLY A 1 171 ? 7.548 3.249 -19.579 1.00 96.81 171 GLY A O 1
ATOM 1386 N N 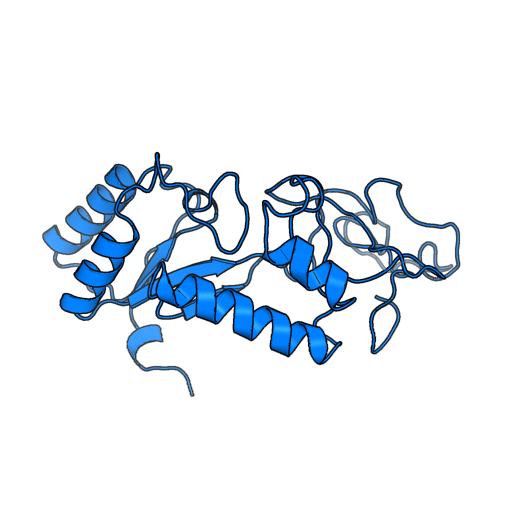. CYS A 1 172 ? 6.654 2.617 -21.548 1.00 97.19 172 CYS A N 1
ATOM 1387 C CA . CYS A 1 172 ? 7.398 1.364 -21.684 1.00 97.19 172 CYS A CA 1
ATOM 1388 C C . CYS A 1 172 ? 8.424 1.416 -22.812 1.00 97.19 172 CYS A C 1
ATOM 1390 O O . CYS A 1 172 ? 8.387 2.278 -23.693 1.00 97.19 172 CYS A O 1
ATOM 1392 N N . THR A 1 173 ? 9.359 0.472 -22.785 1.00 93.44 173 THR A N 1
ATOM 1393 C CA . THR A 1 173 ? 10.362 0.348 -23.839 1.00 93.44 173 THR A CA 1
ATOM 1394 C C . THR A 1 173 ? 9.774 -0.320 -25.080 1.00 93.44 173 THR A C 1
ATOM 1396 O O . THR A 1 173 ? 8.843 -1.114 -25.006 1.00 93.44 173 THR A O 1
ATOM 1399 N N . ASN A 1 174 ? 10.318 -0.021 -26.260 1.00 92.25 174 ASN A N 1
ATOM 1400 C CA . ASN A 1 174 ? 9.882 -0.695 -27.481 1.00 92.25 174 ASN A CA 1
ATOM 1401 C C . ASN A 1 174 ? 10.604 -2.045 -27.632 1.00 92.25 174 ASN A C 1
ATOM 1403 O O . ASN A 1 174 ? 11.626 -2.138 -28.312 1.00 92.25 174 ASN A O 1
ATOM 1407 N N . ASN A 1 175 ? 10.105 -3.073 -26.945 1.00 94.62 175 ASN A N 1
ATOM 1408 C CA . ASN A 1 175 ? 10.605 -4.445 -27.020 1.00 94.62 175 ASN A CA 1
ATOM 1409 C C . ASN A 1 175 ? 9.452 -5.449 -27.217 1.00 94.62 175 ASN A C 1
ATOM 1411 O O . ASN A 1 175 ? 8.282 -5.085 -27.133 1.00 94.62 175 ASN A O 1
ATOM 1415 N N . ALA A 1 176 ? 9.789 -6.717 -27.465 1.00 96.25 176 ALA A N 1
ATOM 1416 C CA . ALA A 1 176 ? 8.808 -7.764 -27.764 1.00 96.25 176 ALA A CA 1
ATOM 1417 C C . ALA A 1 176 ? 7.913 -8.178 -26.576 1.00 96.25 176 ALA A C 1
ATOM 1419 O O . ALA A 1 176 ? 6.893 -8.820 -26.808 1.00 96.25 176 ALA A O 1
ATOM 1420 N N . LEU A 1 177 ? 8.284 -7.846 -25.333 1.00 96.44 177 LEU A N 1
ATOM 1421 C CA . LEU A 1 177 ? 7.450 -8.073 -24.144 1.00 96.44 177 LEU A CA 1
ATOM 1422 C C . LEU A 1 177 ? 6.404 -6.965 -24.007 1.00 96.44 177 LEU A C 1
ATOM 1424 O O . LEU A 1 177 ? 5.218 -7.244 -23.879 1.00 96.44 177 LEU A O 1
ATOM 1428 N N . ASP A 1 178 ? 6.843 -5.708 -24.086 1.00 97.25 178 ASP A N 1
ATOM 1429 C CA . ASP A 1 178 ? 5.965 -4.543 -23.963 1.00 97.25 178 ASP A CA 1
ATOM 1430 C C . ASP A 1 178 ? 5.055 -4.395 -25.201 1.00 97.25 178 ASP A C 1
ATOM 1432 O O . ASP A 1 178 ? 3.919 -3.942 -25.092 1.00 97.25 178 ASP A O 1
ATOM 1436 N N . ASN A 1 179 ? 5.543 -4.798 -26.382 1.00 96.81 179 ASN A N 1
ATOM 1437 C CA . ASN A 1 179 ? 4.854 -4.707 -27.673 1.00 96.81 179 ASN A CA 1
ATOM 1438 C C . ASN A 1 179 ? 4.924 -6.059 -28.414 1.00 96.81 179 ASN A C 1
ATOM 1440 O O . ASN A 1 179 ? 5.708 -6.217 -29.358 1.00 96.81 179 ASN A O 1
ATOM 1444 N N . PRO A 1 180 ? 4.144 -7.066 -27.987 1.00 97.00 180 PRO A N 1
ATOM 1445 C CA . PRO A 1 180 ? 4.182 -8.388 -28.594 1.00 97.00 180 PRO A CA 1
ATOM 1446 C C . PRO A 1 180 ? 3.545 -8.389 -29.995 1.00 97.00 180 PRO A C 1
ATOM 1448 O O . PRO A 1 180 ? 2.688 -7.559 -30.301 1.00 97.00 180 PRO A O 1
ATOM 1451 N N . PRO A 1 181 ? 3.890 -9.367 -30.855 1.00 96.75 181 PRO A N 1
ATOM 1452 C CA . PRO A 1 181 ? 3.301 -9.493 -32.192 1.00 96.75 181 PRO A CA 1
ATOM 1453 C C . PRO A 1 181 ? 1.798 -9.822 -32.171 1.00 96.75 181 PRO A C 1
ATOM 1455 O O . PRO A 1 181 ? 1.109 -9.621 -33.168 1.00 96.75 181 PRO A O 1
ATOM 1458 N N . PHE A 1 182 ? 1.295 -10.343 -31.050 1.00 96.88 182 PHE A N 1
ATOM 1459 C CA . PHE A 1 182 ? -0.117 -10.607 -30.814 1.00 96.88 182 PHE A CA 1
ATOM 1460 C C . PHE A 1 182 ? -0.496 -10.106 -29.421 1.00 96.88 182 PHE A C 1
ATOM 1462 O O . PHE A 1 182 ? 0.102 -10.524 -28.431 1.00 96.88 182 PHE A O 1
ATOM 1469 N N . VAL A 1 183 ? -1.509 -9.245 -29.355 1.00 97.38 183 VAL A N 1
ATOM 1470 C CA . VAL A 1 183 ? -2.131 -8.800 -28.106 1.00 97.38 183 VAL A CA 1
ATOM 1471 C C . VAL A 1 183 ? -3.517 -9.451 -28.040 1.00 97.38 183 VAL A C 1
ATOM 1473 O O . VAL A 1 183 ? -4.322 -9.231 -28.952 1.00 97.38 183 VAL A O 1
ATOM 1476 N N . PRO A 1 184 ? -3.818 -10.279 -27.019 1.00 96.44 184 PRO A N 1
ATOM 1477 C CA . PRO A 1 184 ? -5.174 -10.772 -26.790 1.00 96.44 184 PRO A CA 1
ATOM 1478 C C . PRO A 1 184 ? -6.155 -9.607 -26.602 1.00 96.44 184 PRO A C 1
ATOM 1480 O O . PRO A 1 184 ? -5.746 -8.477 -26.360 1.00 96.44 184 PRO A O 1
ATOM 1483 N N . HIS A 1 185 ? -7.462 -9.863 -26.666 1.00 96.81 185 HIS A N 1
ATOM 1484 C CA . HIS A 1 185 ? -8.479 -8.817 -26.491 1.00 96.81 185 HIS A CA 1
ATOM 1485 C C . HIS A 1 185 ? -8.631 -8.403 -25.012 1.00 96.81 185 HIS A C 1
ATOM 1487 O O . HIS A 1 185 ? -9.635 -8.696 -24.364 1.00 96.81 185 HIS A O 1
ATOM 1493 N N . VAL A 1 186 ? -7.587 -7.768 -24.480 1.00 96.62 186 VAL A N 1
ATOM 1494 C CA . VAL A 1 186 ? -7.515 -7.187 -23.139 1.00 96.62 186 VAL A CA 1
ATOM 1495 C C . VAL A 1 186 ? -8.030 -5.751 -23.154 1.00 96.62 186 VAL A C 1
ATOM 1497 O O . VAL A 1 186 ? -7.970 -5.055 -24.172 1.00 96.62 186 VAL A O 1
ATOM 1500 N N . LEU A 1 187 ? -8.537 -5.291 -22.011 1.00 95.94 187 LEU A N 1
ATOM 1501 C CA . LEU A 1 187 ? -8.942 -3.898 -21.844 1.00 95.94 187 LEU A CA 1
ATOM 1502 C C . LEU A 1 187 ? -7.741 -2.967 -22.095 1.00 95.94 187 LEU A C 1
ATOM 1504 O O . LEU A 1 187 ? -6.642 -3.240 -21.632 1.00 95.94 187 LEU A O 1
ATOM 1508 N N . GLY A 1 188 ? -7.945 -1.877 -22.841 1.00 95.31 188 GLY A N 1
ATOM 1509 C CA . GLY A 1 188 ? -6.886 -0.909 -23.167 1.00 95.31 188 GLY A CA 1
ATOM 1510 C C . GLY A 1 188 ? -6.009 -1.266 -24.377 1.00 95.31 188 GLY A C 1
ATOM 1511 O O . GLY A 1 188 ? -5.249 -0.418 -24.833 1.00 95.31 188 GLY A O 1
ATOM 1512 N N . ASN A 1 189 ? -6.166 -2.459 -24.967 1.00 95.25 189 ASN A N 1
ATOM 1513 C CA . ASN A 1 189 ? -5.456 -2.923 -26.175 1.00 95.25 189 ASN A CA 1
ATOM 1514 C C . ASN A 1 189 ? -3.916 -3.005 -26.069 1.00 95.25 189 ASN A C 1
ATOM 1516 O O . ASN A 1 189 ? -3.251 -3.222 -27.082 1.00 95.25 189 ASN A O 1
ATOM 1520 N N . THR A 1 190 ? -3.339 -2.868 -24.875 1.00 96.88 190 THR A N 1
ATOM 1521 C CA . THR A 1 190 ? -1.917 -3.117 -24.593 1.00 96.88 190 THR A CA 1
ATOM 1522 C C . THR A 1 190 ? -1.800 -3.999 -23.352 1.00 96.88 190 THR A C 1
ATOM 1524 O O . THR A 1 190 ? -2.711 -4.040 -22.529 1.00 96.88 190 THR A O 1
ATOM 1527 N N . LEU A 1 191 ? -0.684 -4.722 -23.203 1.00 97.25 191 LEU A N 1
ATOM 1528 C CA . LEU A 1 191 ? -0.466 -5.571 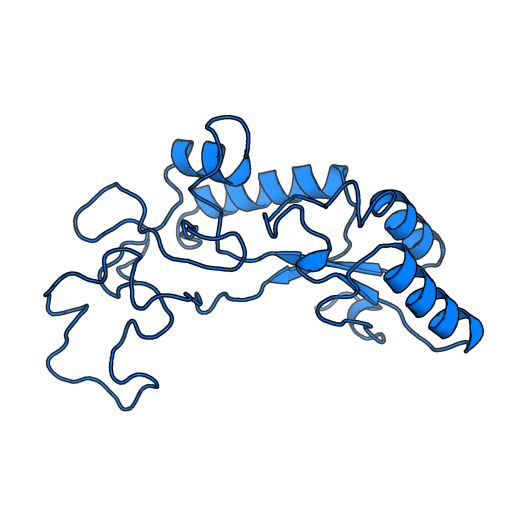-22.023 1.00 97.25 191 LEU A CA 1
ATOM 1529 C C . LEU A 1 191 ? -0.200 -4.768 -20.741 1.00 97.25 191 LEU A C 1
ATOM 1531 O O . LEU A 1 191 ? -0.402 -5.287 -19.653 1.00 97.25 191 LEU A O 1
ATOM 1535 N N . TYR A 1 192 ? 0.246 -3.518 -20.874 1.00 97.56 192 TYR A N 1
ATOM 1536 C CA . TYR A 1 192 ? 0.568 -2.623 -19.759 1.00 97.56 192 TYR A CA 1
ATOM 1537 C C . TYR A 1 192 ? -0.525 -1.580 -19.478 1.00 97.56 192 TYR A C 1
ATOM 1539 O O . TYR A 1 192 ? -0.288 -0.638 -18.718 1.00 97.56 192 TYR A O 1
ATOM 1547 N N . ALA A 1 193 ? -1.699 -1.700 -20.109 1.00 98.00 193 ALA A N 1
ATOM 1548 C CA . ALA A 1 193 ? -2.818 -0.807 -19.834 1.00 98.00 193 ALA A CA 1
ATOM 1549 C C . ALA A 1 193 ? -3.225 -0.933 -18.361 1.00 98.00 193 ALA A C 1
ATOM 1551 O O . ALA A 1 193 ? -3.525 -2.030 -17.892 1.00 98.00 193 ALA A O 1
ATOM 1552 N N . PHE A 1 194 ? -3.230 0.190 -17.642 1.00 98.00 194 PHE A N 1
ATOM 1553 C CA . PHE A 1 194 ? -3.541 0.260 -16.209 1.00 98.00 194 PHE A CA 1
ATOM 1554 C C . PHE A 1 194 ? -2.652 -0.601 -15.289 1.00 98.00 194 PHE A C 1
ATOM 1556 O O . PHE A 1 194 ? -3.041 -0.892 -14.159 1.00 98.00 194 PHE A O 1
ATOM 1563 N N . THR A 1 195 ? -1.462 -1.010 -15.737 1.00 98.62 195 THR A N 1
ATOM 1564 C CA . THR A 1 195 ? -0.504 -1.786 -14.929 1.00 98.62 195 THR A CA 1
ATOM 1565 C C . THR A 1 195 ? 0.946 -1.390 -15.246 1.00 98.62 195 THR A C 1
ATOM 1567 O O . THR A 1 195 ? 1.194 -0.336 -15.839 1.00 98.62 195 THR A O 1
ATOM 1570 N N . VAL A 1 196 ? 1.932 -2.157 -14.781 1.00 98.25 196 VAL A N 1
ATOM 1571 C CA . VAL A 1 196 ? 3.359 -1.907 -15.022 1.00 98.25 196 VAL A CA 1
ATOM 1572 C C . VAL A 1 196 ? 3.840 -2.534 -16.337 1.00 98.25 196 VAL A C 1
ATOM 1574 O O . VAL A 1 196 ? 3.167 -3.373 -16.929 1.00 98.25 196 VAL A O 1
ATOM 1577 N N . CYS A 1 197 ? 4.990 -2.098 -16.861 1.00 98.44 197 CYS A N 1
ATOM 1578 C CA . CYS A 1 197 ? 5.512 -2.642 -18.122 1.00 98.44 197 CYS A CA 1
ATOM 1579 C C . CYS A 1 197 ? 5.798 -4.155 -18.006 1.00 98.44 197 CYS A C 1
ATOM 1581 O O . CYS A 1 197 ? 6.503 -4.527 -17.070 1.00 98.44 197 CYS A O 1
ATOM 1583 N N . PRO A 1 198 ? 5.371 -5.011 -18.959 1.00 98.12 198 PRO A N 1
ATOM 1584 C CA . PRO A 1 198 ? 5.703 -6.439 -18.997 1.00 98.12 198 PRO A CA 1
ATOM 1585 C C . PRO A 1 198 ? 7.202 -6.727 -18.893 1.00 98.12 198 PRO A C 1
ATOM 1587 O O . PRO A 1 198 ? 7.635 -7.724 -18.332 1.00 98.12 198 PRO A O 1
ATOM 1590 N N . SER A 1 199 ? 8.039 -5.841 -19.430 1.00 97.94 199 SER A N 1
ATOM 1591 C CA . SER A 1 199 ? 9.493 -5.979 -19.340 1.00 97.94 199 SER A CA 1
ATOM 1592 C C . SER A 1 199 ? 10.098 -5.579 -17.987 1.00 97.94 199 SER A C 1
ATOM 1594 O O . SER A 1 199 ? 11.305 -5.771 -17.790 1.00 97.94 199 SER A O 1
ATOM 1596 N N . ALA A 1 200 ? 9.309 -5.036 -17.053 1.00 98.06 200 ALA A N 1
ATOM 1597 C CA . ALA A 1 200 ? 9.752 -4.780 -15.685 1.00 98.06 200 ALA A CA 1
ATOM 1598 C C . ALA A 1 200 ? 10.236 -6.081 -15.035 1.00 98.06 200 ALA A C 1
ATOM 1600 O O . ALA A 1 200 ? 9.734 -7.160 -15.341 1.00 98.06 200 ALA A O 1
ATOM 1601 N N . GLN A 1 201 ? 11.245 -5.992 -14.177 1.00 98.00 201 GLN A N 1
ATOM 1602 C CA . GLN A 1 201 ? 11.899 -7.162 -13.599 1.00 98.00 201 GLN A CA 1
ATOM 1603 C C . GLN A 1 201 ? 11.473 -7.365 -12.143 1.00 98.00 201 GLN A C 1
ATOM 1605 O O . GLN A 1 201 ? 11.480 -6.425 -11.345 1.00 98.00 201 GLN A O 1
ATOM 1610 N N . GLN A 1 202 ? 11.139 -8.613 -11.828 1.00 97.88 202 GLN A N 1
ATOM 1611 C CA . GLN A 1 202 ? 10.974 -9.184 -10.493 1.00 97.88 202 GLN A CA 1
ATOM 1612 C C . GLN A 1 202 ? 12.043 -10.270 -10.286 1.00 97.88 202 GLN A C 1
ATOM 1614 O O . GLN A 1 202 ? 12.715 -10.690 -11.230 1.00 97.88 202 GLN A O 1
ATOM 1619 N N . ALA A 1 203 ? 12.202 -10.756 -9.060 1.00 96.25 203 ALA A N 1
ATOM 1620 C CA . ALA A 1 203 ? 13.179 -11.776 -8.708 1.00 96.25 203 ALA A CA 1
ATOM 1621 C C . ALA A 1 203 ? 12.918 -13.111 -9.419 1.00 96.25 203 ALA A C 1
ATOM 1623 O O . ALA A 1 203 ? 13.871 -13.786 -9.811 1.00 96.25 203 ALA A O 1
ATOM 1624 N N . LEU A 1 204 ? 11.648 -13.495 -9.605 1.00 95.00 204 LEU A N 1
ATOM 1625 C CA . LEU A 1 204 ? 11.293 -14.750 -10.279 1.00 95.00 204 LEU A CA 1
ATOM 1626 C C . LEU A 1 204 ? 11.205 -14.640 -11.805 1.00 95.00 204 LEU A C 1
ATOM 1628 O O . LEU A 1 204 ? 11.470 -15.625 -12.497 1.00 95.00 204 LEU A O 1
ATOM 1632 N N . SER A 1 205 ? 10.811 -13.485 -12.342 1.00 94.19 205 SER A N 1
ATOM 1633 C CA . SER A 1 205 ? 10.584 -13.305 -13.779 1.00 94.19 205 SER A CA 1
ATOM 1634 C C . SER A 1 205 ? 10.484 -11.834 -14.179 1.00 94.19 205 SER A C 1
ATOM 1636 O O . SER A 1 205 ? 10.457 -10.931 -13.346 1.00 94.19 205 SER A O 1
ATOM 1638 N N . SER A 1 206 ? 10.360 -11.586 -15.482 1.00 92.88 206 SER A N 1
ATOM 1639 C CA . SER A 1 206 ? 9.699 -10.366 -15.947 1.00 92.88 206 SER A CA 1
ATOM 1640 C C . SER A 1 206 ? 8.247 -10.318 -15.444 1.00 92.88 206 SER A C 1
ATOM 1642 O O . SER A 1 206 ? 7.686 -11.370 -15.120 1.00 92.88 206 SER A O 1
ATOM 1644 N N . HIS A 1 207 ? 7.666 -9.123 -15.355 1.00 90.00 207 HIS A N 1
ATOM 1645 C CA . HIS A 1 207 ? 6.266 -8.931 -14.979 1.00 90.00 207 HIS A CA 1
ATOM 1646 C C . HIS A 1 207 ? 5.297 -9.720 -15.870 1.00 90.00 207 HIS A C 1
ATOM 1648 O O . HIS A 1 207 ? 5.503 -9.746 -17.107 1.00 90.00 207 HIS A O 1
#

pLDDT: mean 97.65, std 1.43, range [89.31, 98.88]

InterPro domains:
  IPR000322 Glycoside hydrolase family 31, TIM barrel domain [PF01055] (1-195)
  IPR017853 Glycoside hydrolase superfamily [SSF51445] (1-161)
  IPR030458 Glycosyl hydrolases family 31, active site [PS00129] (153-160)

Foldseek 3Di:
DDDPLVVWAEDDDPPCLALVSLVVVVVVCVVVVPTGAEYEDEQSQADQSAFLHGDCPRHPCVQVVQVVSVVVNHFYEYEDEQFHDPPDDAPPRCLNNVCVVLLFFWAAFPDSHFFWFADRSGIGTGGQPVDPSSVVSVVVSVVVSCVVHVHPYYDYPCPVVFGPDQAGPVHHDPDCQQPPPDDPPDPPRTPRVRHHRQSTDHPVGRD

Radius of gyration: 19.21 Å; chains: 1; bounding box: 48×38×56 Å